Protein AF-A0A4Y2GQI9-F1 (afdb_monomer_lite)

Foldseek 3Di:
DQLPDPPAAQEAEEAEAPPLCQVVLVVLLLCLALVNPPPDPPDPPDPPDDDDDDDDDDDDDPPPLVVVVVVVVVVVVVSNVNSHQAQAEAEQDLVDLCSFDLLSVLLRRLVSNLSRPLNVVLVVVCVVDPVLVVCSDSVNSVVPVPCNNQVNPLVSVVVCVVVVVGPPAAHEYEYEEQVSSVVSPDPDDDTPLVVCLVCVVSHPSSYGYYYYYYPVCCVSCPSRSHHYHYSHCLLVDPVNVVVVVVVVVSCCVPDPVNVVVLPPPDPDDPDPPVSVVVVVVVPSD

Radius of gyration: 23.25 Å; chains: 1; bounding box: 46×71×68 Å

Structure (mmCIF, N/CA/C/O backbone):
data_AF-A0A4Y2GQI9-F1
#
_entry.id   AF-A0A4Y2GQI9-F1
#
loop_
_atom_site.group_PDB
_atom_site.id
_atom_site.type_symbol
_atom_site.label_atom_id
_atom_site.label_alt_id
_atom_site.label_comp_id
_atom_site.label_asym_id
_atom_site.label_entity_id
_atom_site.label_seq_id
_atom_site.pdbx_PDB_ins_code
_atom_site.Cartn_x
_atom_site.Cartn_y
_atom_site.Cartn_z
_atom_site.occupancy
_atom_site.B_iso_or_equiv
_atom_site.auth_seq_id
_atom_site.auth_comp_id
_atom_site.auth_asym_id
_atom_site.auth_atom_id
_atom_site.pdbx_PDB_model_num
ATOM 1 N N . ASP A 1 1 ? 17.438 -12.414 4.394 1.00 50.59 1 ASP A N 1
ATOM 2 C CA . ASP A 1 1 ? 16.054 -12.021 4.070 1.00 50.59 1 ASP A CA 1
ATOM 3 C C . ASP A 1 1 ? 15.726 -10.605 4.521 1.00 50.59 1 ASP A C 1
ATOM 5 O O . ASP A 1 1 ? 15.614 -10.343 5.710 1.00 50.59 1 ASP A O 1
ATOM 9 N N . LEU A 1 2 ? 15.506 -9.692 3.570 1.00 57.53 2 LEU A N 1
ATOM 10 C CA . LEU A 1 2 ? 15.057 -8.307 3.830 1.00 57.53 2 LEU A CA 1
ATOM 11 C C . LEU A 1 2 ? 13.730 -8.253 4.620 1.00 57.53 2 LEU A C 1
ATOM 13 O O . LEU A 1 2 ? 13.409 -7.287 5.312 1.00 57.53 2 LEU A O 1
ATOM 17 N N . ILE A 1 3 ? 12.954 -9.335 4.552 1.00 57.19 3 ILE A N 1
ATOM 18 C CA . ILE A 1 3 ? 11.662 -9.472 5.225 1.00 57.19 3 ILE A CA 1
ATOM 19 C C . ILE A 1 3 ? 11.829 -9.932 6.680 1.00 57.19 3 ILE A C 1
ATOM 21 O O . ILE A 1 3 ? 10.973 -9.607 7.495 1.00 57.19 3 ILE A O 1
ATOM 25 N N . THR A 1 4 ? 12.938 -10.575 7.059 1.00 53.25 4 THR A N 1
ATOM 26 C CA . THR A 1 4 ? 13.210 -10.973 8.456 1.00 53.25 4 THR A CA 1
ATOM 27 C C . THR A 1 4 ? 14.143 -10.015 9.193 1.00 53.25 4 THR A C 1
ATOM 29 O O . THR A 1 4 ? 14.250 -10.118 10.411 1.00 53.25 4 THR A O 1
ATOM 32 N N . ASP A 1 5 ? 14.766 -9.058 8.493 1.00 52.88 5 ASP A N 1
ATOM 33 C CA . ASP A 1 5 ? 15.627 -8.062 9.135 1.00 52.88 5 ASP A CA 1
ATOM 34 C C . ASP A 1 5 ? 14.832 -7.225 10.154 1.00 52.88 5 ASP A C 1
ATOM 36 O O . ASP A 1 5 ? 13.817 -6.600 9.817 1.00 52.88 5 ASP A O 1
ATOM 40 N N . SER A 1 6 ? 15.277 -7.281 11.409 1.00 49.81 6 SER A N 1
ATOM 41 C CA . SER A 1 6 ? 14.743 -6.563 12.567 1.00 49.81 6 SER A CA 1
ATOM 42 C C . SER A 1 6 ? 15.468 -5.234 12.814 1.00 49.81 6 SER A C 1
ATOM 44 O O . SER A 1 6 ? 15.050 -4.459 13.675 1.00 49.81 6 SER A O 1
ATOM 46 N N . LYS A 1 7 ? 16.534 -4.928 12.056 1.00 50.06 7 LYS A N 1
ATOM 47 C CA . LYS A 1 7 ? 17.335 -3.709 12.213 1.00 50.06 7 LYS A CA 1
ATOM 48 C C . LYS A 1 7 ? 16.773 -2.549 11.388 1.00 50.06 7 LYS A C 1
ATOM 50 O O . LYS A 1 7 ? 17.239 -2.262 10.292 1.00 50.06 7 LYS A O 1
ATOM 55 N N . GLY A 1 8 ? 15.788 -1.845 11.948 1.00 61.12 8 GLY A N 1
ATOM 56 C CA . GLY A 1 8 ? 15.418 -0.453 11.620 1.00 61.12 8 GLY A CA 1
ATOM 57 C C . GLY A 1 8 ? 14.800 -0.161 10.241 1.00 61.12 8 GLY A C 1
ATOM 58 O O . GLY A 1 8 ? 13.982 0.748 10.127 1.00 61.12 8 GLY A O 1
ATOM 59 N N . LYS A 1 9 ? 15.122 -0.925 9.194 1.00 75.44 9 LYS A N 1
ATOM 60 C CA . LYS A 1 9 ? 14.649 -0.700 7.823 1.00 75.44 9 LYS A CA 1
ATOM 61 C C . LYS A 1 9 ? 13.410 -1.542 7.535 1.00 75.44 9 LYS A C 1
ATOM 63 O O . LYS A 1 9 ? 13.475 -2.657 7.023 1.00 75.44 9 LYS A O 1
ATOM 68 N N . ARG A 1 10 ? 12.256 -0.992 7.908 1.00 88.25 10 ARG A N 1
ATOM 69 C CA . ARG A 1 10 ? 10.938 -1.645 7.783 1.00 88.25 10 ARG A CA 1
ATOM 70 C C . ARG A 1 10 ? 10.246 -1.380 6.444 1.00 88.25 10 ARG A C 1
ATOM 72 O O . ARG A 1 10 ? 9.184 -1.942 6.186 1.00 88.25 10 ARG A O 1
ATOM 79 N N . ALA A 1 11 ? 10.854 -0.552 5.599 1.00 93.81 11 ALA A N 1
ATOM 80 C CA . ALA A 1 11 ? 10.398 -0.273 4.248 1.00 93.81 11 ALA A CA 1
ATOM 81 C C . ALA A 1 11 ? 11.377 -0.820 3.202 1.00 93.81 11 ALA A C 1
ATOM 83 O O . ALA A 1 11 ? 12.598 -0.798 3.377 1.00 93.81 11 ALA A O 1
ATOM 84 N N . ILE A 1 12 ? 10.827 -1.294 2.093 1.00 95.25 12 ILE A N 1
ATOM 85 C CA . ILE A 1 12 ? 11.543 -1.701 0.890 1.00 95.25 12 ILE A CA 1
ATOM 86 C C . ILE A 1 12 ? 11.029 -0.806 -0.232 1.00 95.25 12 ILE A C 1
ATOM 88 O O . ILE A 1 12 ? 9.835 -0.794 -0.509 1.00 95.25 12 ILE A O 1
ATOM 92 N N . VAL A 1 13 ? 11.922 -0.053 -0.863 1.00 96.12 13 VAL A N 1
ATOM 93 C CA . VAL A 1 13 ? 11.611 0.866 -1.958 1.00 96.12 13 VAL A CA 1
ATOM 94 C C . VAL A 1 13 ? 12.216 0.308 -3.241 1.00 96.12 13 VAL A C 1
ATOM 96 O O . VAL A 1 13 ? 13.436 0.203 -3.373 1.00 96.12 13 VAL A O 1
ATOM 99 N N . ILE A 1 14 ? 11.359 -0.055 -4.190 1.00 95.75 14 ILE A N 1
ATOM 100 C CA . ILE A 1 14 ? 11.750 -0.468 -5.533 1.00 95.75 14 ILE A CA 1
ATOM 101 C C . ILE A 1 14 ? 11.768 0.770 -6.430 1.00 95.75 14 ILE A C 1
ATOM 103 O O . ILE A 1 14 ? 10.729 1.382 -6.688 1.00 95.75 14 ILE A O 1
ATOM 107 N N . THR A 1 15 ? 12.953 1.129 -6.919 1.00 95.62 15 THR A N 1
ATOM 108 C CA . THR A 1 15 ? 13.157 2.241 -7.849 1.00 95.62 15 THR A CA 1
ATOM 109 C C . THR A 1 15 ? 13.368 1.742 -9.273 1.00 95.62 15 THR A C 1
ATOM 111 O O . THR A 1 15 ? 13.833 0.627 -9.504 1.00 95.62 15 THR A O 1
ATOM 114 N N . GLY A 1 16 ? 13.008 2.560 -10.254 1.00 93.88 16 GLY A N 1
ATOM 115 C CA . GLY A 1 16 ? 13.280 2.285 -11.662 1.00 93.88 16 GLY A CA 1
ATOM 116 C C . GLY A 1 16 ? 12.610 3.288 -12.596 1.00 93.88 16 GLY A C 1
ATOM 117 O O . GLY A 1 16 ? 11.596 3.895 -12.239 1.00 93.88 16 GLY A O 1
ATOM 118 N N . GLY A 1 17 ? 13.124 3.446 -13.808 1.00 92.25 17 GLY A N 1
ATOM 119 C CA . GLY A 1 17 ? 12.561 4.287 -14.858 1.00 92.25 17 GLY A CA 1
ATOM 120 C C . GLY A 1 17 ? 11.220 3.777 -15.408 1.00 92.25 17 GLY A C 1
ATOM 121 O O . GLY A 1 17 ? 10.717 2.723 -14.998 1.00 92.25 17 GLY A O 1
ATOM 122 N N . PRO A 1 18 ? 10.584 4.527 -16.322 1.00 90.00 18 PRO A N 1
ATOM 123 C CA . PRO A 1 18 ? 9.435 4.035 -17.082 1.00 90.00 18 PRO A CA 1
ATOM 124 C C . PRO A 1 18 ? 9.756 2.696 -17.766 1.00 90.00 18 PRO A C 1
ATOM 126 O O . PRO A 1 18 ? 10.873 2.491 -18.229 1.00 90.00 18 PRO A O 1
ATOM 129 N N . GLY A 1 19 ? 8.804 1.761 -17.782 1.00 86.75 19 GLY A N 1
ATOM 130 C CA . GLY A 1 19 ? 8.996 0.442 -18.407 1.00 86.75 19 GLY A CA 1
ATOM 131 C C . GLY A 1 19 ? 9.885 -0.543 -17.633 1.00 86.75 19 GLY A C 1
ATOM 132 O O . GLY A 1 19 ? 9.977 -1.699 -18.022 1.00 86.75 19 GLY A O 1
ATOM 133 N N . SER A 1 20 ? 10.469 -0.157 -16.492 1.00 87.38 20 SER A N 1
ATOM 134 C CA . SER A 1 20 ? 11.384 -1.020 -15.723 1.00 87.38 20 SER A CA 1
ATOM 135 C C . SER A 1 20 ? 10.723 -2.224 -15.019 1.00 87.38 20 SER A C 1
ATOM 137 O O . SER A 1 20 ? 11.381 -2.902 -14.237 1.00 87.38 20 SER A O 1
ATOM 139 N N . GLY A 1 21 ? 9.414 -2.445 -15.188 1.00 88.62 21 GLY A N 1
ATOM 140 C CA . GLY A 1 21 ? 8.699 -3.594 -14.612 1.00 88.62 21 GLY A CA 1
ATOM 141 C C . GLY A 1 21 ? 8.269 -3.486 -13.138 1.00 88.62 21 GLY A C 1
ATOM 142 O O . GLY A 1 21 ? 7.811 -4.479 -12.583 1.00 88.62 21 GLY A O 1
ATOM 143 N N . LYS A 1 22 ? 8.353 -2.310 -12.492 1.00 93.31 22 LYS A N 1
ATOM 144 C CA . LYS A 1 22 ? 7.928 -2.109 -11.080 1.00 93.31 22 LYS A CA 1
ATOM 145 C C . LYS A 1 22 ? 6.499 -2.600 -10.808 1.00 93.31 22 LYS A C 1
ATOM 147 O O . LYS A 1 22 ? 6.295 -3.469 -9.965 1.00 93.31 22 LYS A O 1
ATOM 152 N N . THR A 1 23 ? 5.538 -2.093 -11.579 1.00 93.19 23 THR A N 1
ATOM 153 C CA . THR A 1 23 ? 4.122 -2.464 -11.468 1.00 93.19 23 THR A CA 1
ATOM 154 C C . THR A 1 23 ? 3.893 -3.937 -11.793 1.00 93.19 23 THR A C 1
ATOM 156 O O . THR A 1 23 ? 3.034 -4.563 -11.184 1.00 93.19 23 THR A O 1
ATOM 159 N N . ALA A 1 24 ? 4.687 -4.533 -12.691 1.00 90.00 24 ALA A N 1
ATOM 160 C CA . ALA A 1 24 ? 4.592 -5.961 -12.998 1.00 90.00 24 ALA A CA 1
ATOM 161 C C . ALA A 1 24 ? 4.986 -6.826 -11.788 1.00 90.00 24 ALA A C 1
ATOM 163 O O . ALA A 1 24 ? 4.286 -7.785 -11.472 1.00 90.00 24 ALA A O 1
ATOM 164 N N . ILE A 1 25 ? 6.046 -6.444 -11.065 1.00 90.44 25 ILE A N 1
ATOM 165 C CA . ILE A 1 25 ? 6.456 -7.112 -9.820 1.00 90.44 25 ILE A CA 1
ATOM 166 C C . ILE A 1 25 ? 5.348 -7.013 -8.765 1.00 90.44 25 ILE A C 1
ATOM 168 O O . ILE A 1 25 ? 5.003 -8.021 -8.148 1.00 90.44 25 ILE A O 1
ATOM 172 N N . VAL A 1 26 ? 4.768 -5.824 -8.566 1.00 93.06 26 VAL A N 1
ATOM 173 C CA . VAL A 1 26 ? 3.659 -5.647 -7.613 1.00 93.06 26 VAL A CA 1
ATOM 174 C C . VAL A 1 26 ? 2.435 -6.454 -8.033 1.00 93.06 26 VAL A C 1
ATOM 176 O O . VAL A 1 26 ? 1.859 -7.150 -7.203 1.00 93.06 26 VAL A O 1
ATOM 179 N N . SER A 1 27 ? 2.071 -6.418 -9.314 1.00 90.25 27 SER A N 1
ATOM 180 C CA . SER A 1 27 ? 0.922 -7.154 -9.851 1.00 90.25 27 SER A CA 1
ATOM 181 C C . SER A 1 27 ? 1.068 -8.654 -9.617 1.00 90.25 27 SER A C 1
ATOM 183 O O . SER A 1 27 ? 0.159 -9.279 -9.080 1.00 90.25 27 SER A O 1
ATOM 185 N N . GLN A 1 28 ? 2.240 -9.217 -9.922 1.00 88.12 28 GLN A N 1
ATOM 186 C CA . GLN A 1 28 ? 2.530 -10.626 -9.670 1.00 88.12 28 GLN A CA 1
ATOM 187 C C . GLN A 1 28 ? 2.489 -10.961 -8.171 1.00 88.12 28 GLN A C 1
ATOM 189 O O . GLN A 1 28 ? 1.996 -12.014 -7.768 1.00 88.12 28 GLN A O 1
ATOM 194 N N . LEU A 1 29 ? 2.989 -10.065 -7.318 1.00 90.56 29 LEU A N 1
ATOM 195 C CA . LEU A 1 29 ? 2.958 -10.270 -5.875 1.00 90.56 29 LEU A CA 1
ATOM 196 C C . LEU A 1 29 ? 1.523 -10.266 -5.320 1.00 90.56 29 LEU A C 1
ATOM 198 O O . LEU A 1 29 ? 1.185 -11.105 -4.483 1.00 90.56 29 LEU A O 1
ATOM 202 N N . VAL A 1 30 ? 0.679 -9.347 -5.795 1.00 90.88 30 VAL A N 1
ATOM 203 C CA . VAL A 1 30 ? -0.745 -9.280 -5.439 1.00 90.88 30 VAL A CA 1
ATOM 204 C C . VAL A 1 30 ? -1.497 -10.493 -5.993 1.00 90.88 30 VAL A C 1
ATOM 206 O O . VAL A 1 30 ? -2.343 -11.045 -5.292 1.00 90.88 30 VAL A O 1
ATOM 209 N N . GLU A 1 31 ? -1.156 -10.983 -7.185 1.00 88.75 31 GLU A N 1
ATOM 210 C CA . GLU A 1 31 ? -1.740 -12.200 -7.762 1.00 88.75 31 GLU A CA 1
ATOM 211 C C . GLU A 1 31 ? -1.491 -13.441 -6.891 1.00 88.75 31 GLU A C 1
ATOM 213 O O . GLU A 1 31 ? -2.369 -14.290 -6.738 1.00 88.75 31 GLU A O 1
ATOM 218 N N . TYR A 1 32 ? -0.320 -13.533 -6.263 1.00 87.19 32 TYR A N 1
ATOM 219 C CA . TYR A 1 32 ? -0.012 -14.607 -5.320 1.00 87.19 32 TYR A CA 1
ATOM 220 C C . TYR A 1 32 ? -0.568 -14.399 -3.906 1.00 87.19 32 TYR A C 1
ATOM 222 O O . TYR A 1 32 ? -0.368 -15.257 -3.045 1.00 87.19 32 TYR A O 1
ATOM 230 N N . SER A 1 33 ? -1.231 -13.277 -3.640 1.00 89.25 33 SER A N 1
ATOM 231 C CA . SER A 1 33 ? -1.807 -12.981 -2.332 1.00 89.25 33 SER A CA 1
ATOM 232 C C . SER A 1 33 ? -3.208 -13.569 -2.155 1.00 89.25 33 SER A C 1
ATOM 234 O O . SER A 1 33 ? -3.854 -14.045 -3.090 1.00 89.25 33 SER A O 1
ATOM 236 N N . SER A 1 34 ? -3.721 -13.466 -0.929 1.00 85.81 34 SER A N 1
ATOM 237 C CA . SER A 1 34 ? -5.102 -13.833 -0.596 1.00 85.81 34 SER A CA 1
ATOM 238 C C . SER A 1 34 ? -6.166 -12.957 -1.279 1.00 85.81 34 SER A C 1
ATOM 240 O O . SER A 1 34 ? -7.341 -13.316 -1.263 1.00 85.81 34 SER A O 1
ATOM 242 N N . PHE A 1 35 ? -5.775 -11.839 -1.905 1.00 86.31 35 PHE A N 1
ATOM 243 C CA . PHE A 1 35 ? -6.683 -10.940 -2.623 1.00 86.31 35 PHE A CA 1
ATOM 244 C C . PHE A 1 35 ? -7.072 -11.424 -4.012 1.00 86.31 35 PHE A C 1
ATOM 246 O O . PHE A 1 35 ? -7.972 -10.843 -4.623 1.00 86.31 35 PHE A O 1
ATOM 253 N N . ARG A 1 36 ? -6.434 -12.490 -4.508 1.00 78.50 36 ARG A N 1
ATOM 254 C CA . ARG A 1 36 ? -6.844 -13.123 -5.753 1.00 78.50 36 ARG A CA 1
ATOM 255 C C . ARG A 1 36 ? -8.304 -13.548 -5.628 1.00 78.50 36 ARG A C 1
ATOM 257 O O . ARG A 1 36 ? -8.647 -14.432 -4.843 1.00 78.50 36 ARG A O 1
ATOM 264 N N . VAL A 1 37 ? -9.167 -12.942 -6.442 1.00 56.81 37 VAL A N 1
ATOM 265 C CA . VAL A 1 37 ? -10.470 -13.534 -6.734 1.00 56.81 37 VAL A CA 1
ATOM 266 C C . VAL A 1 37 ? -10.143 -14.873 -7.376 1.00 56.81 37 VAL A C 1
ATOM 268 O O . VAL A 1 37 ? -9.536 -14.906 -8.450 1.00 56.81 37 VAL A O 1
ATOM 271 N N . LYS A 1 38 ? -10.467 -15.974 -6.692 1.00 52.09 38 LYS A N 1
ATOM 272 C CA . LYS A 1 38 ? -10.469 -17.305 -7.293 1.00 52.09 38 LYS A CA 1
ATOM 273 C C . LYS A 1 38 ? -11.531 -17.279 -8.388 1.00 52.09 38 LYS A C 1
ATOM 275 O O . LYS A 1 38 ? -12.670 -17.664 -8.165 1.00 52.09 38 LYS A O 1
ATOM 280 N N . LYS A 1 39 ? -11.185 -16.726 -9.551 1.00 41.06 39 LYS A N 1
ATOM 281 C CA . LYS A 1 39 ? -11.861 -17.069 -10.791 1.00 41.06 39 LYS A CA 1
ATOM 282 C C . LYS A 1 39 ? -11.726 -18.585 -10.847 1.00 41.06 39 LYS A C 1
ATOM 284 O O . LYS A 1 39 ? -10.605 -19.067 -10.674 1.00 41.06 39 LYS A O 1
ATOM 289 N N . GLU A 1 40 ? -12.868 -19.260 -10.889 1.00 36.25 40 GLU A N 1
ATOM 290 C CA . GLU A 1 40 ? -13.025 -20.714 -10.910 1.00 36.25 40 GLU A CA 1
ATOM 291 C C . GLU A 1 40 ? -11.846 -21.398 -11.597 1.00 36.25 40 GLU A C 1
ATOM 293 O O . GLU A 1 40 ? -11.325 -20.875 -12.582 1.00 36.25 40 GLU A O 1
ATOM 298 N N . ASP A 1 41 ? -11.441 -22.547 -11.056 1.00 37.78 41 ASP A N 1
ATOM 299 C CA . ASP A 1 41 ? -10.409 -23.443 -11.572 1.00 37.78 41 ASP A CA 1
ATOM 300 C C . ASP A 1 41 ? -10.628 -23.803 -13.054 1.00 37.78 41 ASP A C 1
ATOM 302 O O . ASP A 1 41 ? -11.063 -24.891 -13.415 1.00 37.78 41 ASP A O 1
ATOM 306 N N . ALA A 1 42 ? -10.290 -22.871 -13.935 1.00 38.66 42 ALA A N 1
ATOM 307 C CA . ALA A 1 42 ? -10.304 -23.008 -15.370 1.00 38.66 42 ALA A CA 1
ATOM 308 C C . ALA A 1 42 ? -9.018 -22.359 -15.893 1.00 38.66 42 ALA A C 1
ATOM 310 O O . ALA A 1 42 ? -8.863 -21.137 -15.890 1.00 38.66 42 ALA A O 1
ATOM 311 N N . ILE A 1 43 ? -8.118 -23.224 -16.379 1.00 38.62 43 ILE A N 1
ATOM 312 C CA . ILE A 1 43 ? -6.968 -22.965 -17.273 1.00 38.62 43 ILE A CA 1
ATOM 313 C C . ILE A 1 43 ? -5.548 -23.025 -16.645 1.00 38.62 43 ILE A C 1
ATOM 315 O O . ILE A 1 43 ? -4.575 -22.983 -17.386 1.00 38.62 43 ILE A O 1
ATOM 319 N N . TYR A 1 44 ? -5.355 -23.269 -15.338 1.00 41.44 44 TYR A N 1
ATOM 320 C CA . TYR A 1 44 ? -3.996 -23.574 -14.805 1.00 41.44 44 TYR A CA 1
ATOM 321 C C . TYR A 1 44 ? -3.897 -24.765 -13.833 1.00 41.44 44 TYR A C 1
ATOM 323 O O . TYR A 1 44 ? -2.930 -24.874 -13.081 1.00 41.44 44 TYR A O 1
ATOM 331 N N . HIS A 1 45 ? -4.845 -25.700 -13.890 1.00 33.66 45 HIS A N 1
ATOM 332 C CA . HIS A 1 45 ? -4.672 -27.047 -13.342 1.00 33.66 45 HIS A CA 1
ATOM 333 C C . HIS A 1 45 ? -4.650 -28.045 -14.499 1.00 33.66 45 HIS A C 1
ATOM 335 O O . HIS A 1 45 ? -5.675 -28.607 -14.852 1.00 33.66 45 HIS A O 1
ATOM 341 N N . ASP A 1 46 ? -3.479 -28.243 -15.102 1.00 33.97 46 ASP A N 1
ATOM 342 C CA . ASP A 1 46 ? -3.257 -29.393 -15.982 1.00 33.97 46 ASP A CA 1
ATOM 343 C C . ASP A 1 46 ? -1.825 -29.926 -15.850 1.00 33.97 46 ASP A C 1
ATOM 345 O O . ASP A 1 46 ? -1.112 -30.012 -16.835 1.00 33.97 46 ASP A O 1
ATOM 349 N N . ILE A 1 47 ? -1.346 -30.196 -14.620 1.00 43.16 47 ILE A N 1
ATOM 350 C CA . ILE A 1 47 ? -0.169 -31.078 -14.387 1.00 43.16 47 ILE A CA 1
ATOM 351 C C . ILE A 1 47 ? -0.299 -31.923 -13.090 1.00 43.16 47 ILE A C 1
ATOM 353 O O . ILE A 1 47 ? 0.638 -32.612 -12.706 1.00 43.16 47 ILE A O 1
ATOM 357 N N . GLN A 1 48 ? -1.423 -31.926 -12.360 1.00 42.91 48 GLN A N 1
ATOM 358 C CA . GLN A 1 48 ? -1.513 -32.709 -11.109 1.00 42.91 48 GLN A CA 1
ATOM 359 C C . GLN A 1 48 ? -2.882 -33.358 -10.900 1.00 42.91 48 GLN A C 1
ATOM 361 O O . GLN A 1 48 ? -3.565 -33.064 -9.928 1.00 42.91 48 GLN A O 1
ATOM 366 N N . SER A 1 49 ? -3.270 -34.254 -11.805 1.00 34.66 49 SER A N 1
ATOM 367 C CA . SER A 1 49 ? -4.267 -35.291 -11.512 1.00 34.66 49 SER A CA 1
ATOM 368 C C . SER A 1 49 ? -4.320 -36.319 -12.637 1.00 34.66 49 SER A C 1
ATOM 370 O O . SER A 1 49 ? -5.188 -36.233 -13.495 1.00 34.66 49 SER A O 1
ATOM 372 N N . LEU A 1 50 ? -3.411 -37.293 -12.619 1.00 34.25 50 LEU A N 1
ATOM 373 C CA . LEU A 1 50 ? -3.682 -38.640 -13.118 1.00 34.25 50 LEU A CA 1
ATOM 374 C C . LEU A 1 50 ? -2.992 -39.620 -12.163 1.00 34.25 50 LEU A C 1
ATOM 376 O O . LEU A 1 50 ? -1.775 -39.597 -11.985 1.00 34.25 50 LEU A O 1
ATOM 380 N N . ASP A 1 51 ? -3.844 -40.374 -11.481 1.00 32.81 51 ASP A N 1
ATOM 381 C CA . ASP A 1 51 ? -3.552 -41.484 -10.584 1.00 32.81 51 ASP A CA 1
ATOM 382 C C . ASP A 1 51 ? -3.101 -42.723 -11.391 1.00 32.81 51 ASP A C 1
ATOM 384 O O . ASP A 1 51 ? -3.193 -42.744 -12.618 1.00 32.81 51 ASP A O 1
ATOM 388 N N . GLY A 1 52 ? -2.558 -43.718 -10.691 1.00 36.53 52 GLY A N 1
ATOM 389 C CA . GLY A 1 52 ? -1.622 -44.733 -11.179 1.00 36.53 52 GLY A CA 1
ATOM 390 C C . GLY A 1 52 ? -2.013 -45.603 -12.382 1.00 36.53 52 GLY A C 1
ATOM 391 O O . GLY A 1 52 ? -3.141 -46.065 -12.500 1.00 36.53 52 GLY A O 1
ATOM 392 N N . SER A 1 53 ? -1.000 -45.940 -13.191 1.00 28.33 53 SER A N 1
ATOM 393 C CA . SER A 1 53 ? -0.629 -47.328 -13.530 1.00 28.33 53 SER A CA 1
ATOM 394 C C . SER A 1 53 ? 0.605 -47.362 -14.447 1.00 28.33 53 SER A C 1
ATOM 396 O O . SER A 1 53 ? 0.630 -46.685 -15.471 1.00 28.33 53 SER A O 1
ATOM 398 N N . ASP A 1 54 ? 1.606 -48.137 -14.024 1.00 36.38 54 ASP A N 1
ATOM 399 C CA . ASP A 1 54 ? 2.703 -48.779 -14.765 1.00 36.38 54 ASP A CA 1
ATOM 400 C C . ASP A 1 54 ? 2.949 -48.371 -16.224 1.00 36.38 54 ASP A C 1
ATOM 402 O O . ASP A 1 54 ? 2.184 -48.771 -17.083 1.00 36.38 54 ASP A O 1
ATOM 406 N N . TYR A 1 55 ? 4.093 -47.735 -16.517 1.00 29.89 55 TYR A N 1
ATOM 407 C CA . TYR A 1 55 ? 4.975 -48.101 -17.643 1.00 29.89 55 TYR A CA 1
ATOM 408 C C . TYR A 1 55 ? 6.385 -47.514 -17.436 1.00 29.89 55 TYR A C 1
ATOM 410 O O . TYR A 1 55 ? 6.592 -46.303 -17.383 1.00 29.89 55 TYR A O 1
ATOM 418 N N . ASN A 1 56 ? 7.372 -48.407 -17.344 1.00 32.03 56 ASN A N 1
ATOM 419 C CA . ASN A 1 56 ? 8.797 -48.123 -17.521 1.00 32.03 56 ASN A CA 1
ATOM 420 C C . ASN A 1 56 ? 9.052 -47.457 -18.885 1.00 32.03 56 ASN A C 1
ATOM 422 O O . ASN A 1 56 ? 8.606 -48.026 -19.876 1.00 32.03 56 ASN A O 1
ATOM 426 N N . MET A 1 57 ? 9.869 -46.392 -18.967 1.00 29.06 57 MET A N 1
ATOM 427 C CA . MET A 1 57 ? 11.071 -46.404 -19.826 1.00 29.06 57 MET A CA 1
ATOM 428 C C . MET A 1 57 ? 12.009 -45.192 -19.636 1.00 29.06 57 MET A C 1
ATOM 430 O O . MET A 1 57 ? 11.608 -44.035 -19.705 1.00 29.06 57 MET A O 1
ATOM 434 N N . SER A 1 58 ? 13.295 -45.538 -19.515 1.00 25.98 58 SER A N 1
ATOM 435 C CA . SER A 1 58 ? 14.516 -44.826 -19.932 1.00 25.98 58 SER A CA 1
ATOM 436 C C . SER A 1 58 ? 14.854 -43.440 -19.367 1.00 25.98 58 SER A C 1
ATOM 438 O O . SER A 1 58 ? 14.414 -42.400 -19.850 1.00 25.98 58 SER A O 1
ATOM 440 N N . ASN A 1 59 ? 15.846 -43.471 -18.472 1.00 41.91 59 ASN A N 1
ATOM 441 C CA . ASN A 1 59 ? 16.869 -42.445 -18.291 1.00 41.91 59 ASN A CA 1
ATOM 442 C C . ASN A 1 59 ? 17.418 -41.943 -19.638 1.00 41.91 59 ASN A C 1
ATOM 444 O O . ASN A 1 59 ? 18.191 -42.636 -20.298 1.00 41.91 59 ASN A O 1
ATOM 448 N N . SER A 1 60 ? 17.114 -40.694 -19.980 1.00 31.09 60 SER A N 1
ATOM 449 C CA . SER A 1 60 ? 17.972 -39.873 -20.833 1.00 31.09 60 SER A CA 1
ATOM 450 C C . SER A 1 60 ? 18.548 -38.753 -19.973 1.00 31.09 60 SER A C 1
ATOM 452 O O . SER A 1 60 ? 17.878 -37.768 -19.658 1.00 31.09 60 SER A O 1
ATOM 454 N N . SER A 1 61 ? 19.796 -38.942 -19.559 1.00 37.81 61 SER A N 1
ATOM 455 C CA . SER A 1 61 ? 20.621 -37.968 -18.857 1.00 37.81 61 SER A CA 1
ATOM 456 C C . SER A 1 61 ? 20.776 -36.693 -19.693 1.00 37.81 61 SER A C 1
ATOM 458 O O . SER A 1 61 ? 21.644 -36.605 -20.559 1.00 37.81 61 SER A O 1
ATOM 460 N N . SER A 1 62 ? 19.939 -35.696 -19.414 1.00 38.03 62 SER A N 1
ATOM 461 C CA . SER A 1 62 ? 20.217 -34.289 -19.704 1.00 38.03 62 SER A CA 1
ATOM 462 C C . SER A 1 62 ? 20.282 -33.566 -18.361 1.00 38.03 62 SER A C 1
ATOM 464 O O . SER A 1 62 ? 19.296 -33.060 -17.835 1.00 38.03 62 SER A O 1
ATOM 466 N N . SER A 1 63 ? 21.469 -33.600 -17.764 1.00 38.56 63 SER A N 1
ATOM 467 C CA . SER A 1 63 ? 21.808 -33.188 -16.395 1.00 38.56 63 SER A CA 1
ATOM 468 C C . SER A 1 63 ? 21.571 -31.705 -16.064 1.00 38.56 63 SER A C 1
ATOM 470 O O . SER A 1 63 ? 21.887 -31.281 -14.959 1.00 38.56 63 SER A O 1
ATOM 472 N N . ASP A 1 64 ? 20.974 -30.931 -16.971 1.00 43.12 64 ASP A N 1
ATOM 473 C CA . ASP A 1 64 ? 20.767 -29.487 -16.817 1.00 43.12 64 ASP A CA 1
ATOM 474 C C . ASP A 1 64 ? 19.275 -29.096 -16.735 1.00 43.12 64 ASP A C 1
ATOM 476 O O . ASP A 1 64 ? 18.925 -28.029 -16.244 1.00 43.12 64 ASP A O 1
ATOM 480 N N . SER A 1 65 ? 18.348 -29.974 -17.140 1.00 43.97 65 SER A N 1
ATOM 481 C CA . SER A 1 65 ? 16.903 -29.670 -17.174 1.00 43.97 65 SER A CA 1
ATOM 482 C C . SER A 1 65 ? 16.211 -29.765 -15.801 1.00 43.97 65 SER A C 1
ATOM 484 O O . SER A 1 65 ? 15.274 -29.012 -15.524 1.00 43.97 65 SER A O 1
ATOM 486 N N . GLY A 1 66 ? 16.707 -30.624 -14.901 1.00 40.78 66 GLY A N 1
ATOM 487 C CA . GLY A 1 66 ? 16.171 -30.792 -13.542 1.00 40.78 66 GLY A CA 1
ATOM 488 C C . GLY A 1 66 ? 16.459 -29.614 -12.602 1.00 40.78 66 GLY A C 1
ATOM 489 O O . GLY A 1 66 ? 15.626 -29.271 -11.760 1.00 40.78 66 GLY A O 1
ATOM 490 N N . LEU A 1 67 ? 17.597 -28.935 -12.777 1.00 41.06 67 LEU A N 1
ATOM 491 C CA . LEU A 1 67 ? 17.964 -27.766 -11.972 1.00 41.06 67 LEU A CA 1
ATOM 492 C C . LEU A 1 67 ? 17.051 -26.571 -12.271 1.00 41.06 67 LEU A C 1
ATOM 494 O O . LEU A 1 67 ? 16.576 -25.927 -11.342 1.00 41.06 67 LEU A O 1
ATOM 498 N N . TYR A 1 68 ? 16.712 -26.313 -13.537 1.00 44.06 68 TYR A N 1
ATOM 499 C CA . TYR A 1 68 ? 15.864 -25.169 -13.898 1.00 44.06 68 TYR A CA 1
ATOM 500 C C . TYR A 1 68 ? 14.372 -25.371 -13.625 1.00 44.06 68 TYR A C 1
ATOM 502 O O . TYR A 1 68 ? 13.692 -24.403 -13.278 1.00 44.06 68 TYR A O 1
ATOM 510 N N . GLN A 1 69 ? 13.858 -26.604 -13.709 1.00 40.44 69 GLN A N 1
ATOM 511 C CA . GLN A 1 69 ? 12.507 -26.907 -13.222 1.00 40.44 69 GLN A CA 1
ATOM 512 C C . GLN A 1 69 ? 12.421 -26.639 -11.713 1.00 40.44 69 GLN A C 1
ATOM 514 O O . GLN A 1 69 ? 11.455 -26.040 -11.236 1.00 40.44 69 GLN A O 1
ATOM 519 N N . SER A 1 70 ? 13.475 -27.002 -10.978 1.00 43.28 70 SER A N 1
ATOM 520 C CA . SER A 1 70 ? 13.609 -26.726 -9.547 1.00 43.28 70 SER A CA 1
ATOM 521 C C . SER A 1 70 ? 13.725 -25.224 -9.277 1.00 43.28 70 SER A C 1
ATOM 523 O O . SER A 1 70 ? 13.036 -24.710 -8.413 1.00 43.28 70 SER A O 1
ATOM 525 N N . ILE A 1 71 ? 14.509 -24.475 -10.054 1.00 50.91 71 ILE A N 1
ATOM 526 C CA . ILE A 1 71 ? 14.675 -23.020 -9.900 1.00 50.91 71 ILE A CA 1
ATOM 527 C C . ILE A 1 71 ? 13.377 -22.261 -10.222 1.00 50.91 71 ILE A C 1
ATOM 529 O O . ILE A 1 71 ? 12.966 -21.406 -9.447 1.00 50.91 71 ILE A O 1
ATOM 533 N N . SER A 1 72 ? 12.673 -22.597 -11.305 1.00 50.66 72 SER A N 1
ATOM 534 C CA . SER A 1 72 ? 11.402 -21.952 -11.683 1.00 50.66 72 SER A CA 1
ATOM 535 C C . SER A 1 72 ? 10.295 -22.216 -10.656 1.00 50.66 72 SER A C 1
ATOM 537 O O . SER A 1 72 ? 9.548 -21.307 -10.288 1.00 50.66 72 SER A O 1
ATOM 539 N N . THR A 1 73 ? 10.221 -23.449 -10.141 1.00 53.69 73 THR A N 1
ATOM 540 C CA . THR A 1 73 ? 9.312 -23.804 -9.041 1.00 53.69 73 THR A CA 1
ATOM 541 C C . THR A 1 73 ? 9.742 -23.161 -7.721 1.00 53.69 73 THR A C 1
ATOM 543 O O . THR A 1 73 ? 8.878 -22.680 -6.999 1.00 53.69 73 THR A O 1
ATOM 546 N N . LEU A 1 74 ? 11.042 -23.033 -7.429 1.00 52.41 74 LEU A N 1
ATOM 547 C CA . LEU A 1 74 ? 11.575 -22.302 -6.269 1.00 52.41 74 LEU A CA 1
ATOM 548 C C . LEU A 1 74 ? 11.275 -20.798 -6.344 1.00 52.41 74 LEU A C 1
ATOM 550 O O . LEU A 1 74 ? 10.854 -20.221 -5.343 1.00 52.41 74 LEU A O 1
ATOM 554 N N . HIS A 1 75 ? 11.416 -20.162 -7.511 1.00 61.38 75 HIS A N 1
ATOM 555 C CA . HIS A 1 75 ? 11.041 -18.760 -7.722 1.00 61.38 75 HIS A CA 1
ATOM 556 C C . HIS A 1 75 ? 9.539 -18.557 -7.532 1.00 61.38 75 HIS A C 1
ATOM 558 O O . HIS A 1 75 ? 9.126 -17.613 -6.857 1.00 61.38 75 HIS A O 1
ATOM 564 N N . HIS A 1 76 ? 8.716 -19.466 -8.060 1.00 66.38 76 HIS A N 1
ATOM 565 C CA . HIS A 1 76 ? 7.271 -19.415 -7.875 1.00 66.38 76 HIS A CA 1
ATOM 566 C C . HIS A 1 76 ? 6.867 -19.704 -6.417 1.00 66.38 76 HIS A C 1
ATOM 568 O O . HIS A 1 76 ? 5.956 -19.063 -5.896 1.00 66.38 76 HIS A O 1
ATOM 574 N N . CYS A 1 77 ? 7.541 -20.623 -5.723 1.00 66.06 77 CYS A N 1
ATOM 575 C CA . CYS A 1 77 ? 7.332 -20.896 -4.300 1.00 66.06 77 CYS A CA 1
ATOM 576 C C . CYS A 1 77 ? 7.757 -19.709 -3.428 1.00 66.06 77 CYS A C 1
ATOM 578 O O . CYS A 1 77 ? 7.044 -19.356 -2.491 1.00 66.06 77 CYS A O 1
ATOM 580 N N . GLY A 1 78 ? 8.869 -19.048 -3.760 1.00 75.38 78 GLY A N 1
ATOM 581 C CA . GLY A 1 78 ? 9.337 -17.838 -3.089 1.00 75.38 78 GLY A CA 1
ATOM 582 C C . GLY A 1 78 ? 8.372 -16.668 -3.272 1.00 75.38 78 GLY A C 1
ATOM 583 O O . GLY A 1 78 ? 7.932 -16.074 -2.288 1.00 75.38 78 GLY A O 1
ATOM 584 N N . ALA A 1 79 ? 7.969 -16.383 -4.513 1.00 77.12 79 ALA A N 1
ATOM 585 C CA . ALA A 1 79 ? 7.000 -15.332 -4.821 1.00 77.12 79 ALA A CA 1
ATOM 586 C C . ALA A 1 79 ? 5.623 -15.615 -4.198 1.00 77.12 79 ALA A C 1
ATOM 588 O O . ALA A 1 79 ? 4.998 -14.706 -3.657 1.00 77.12 79 ALA A O 1
ATOM 589 N N . ARG A 1 80 ? 5.187 -16.883 -4.177 1.00 83.38 80 ARG A N 1
ATOM 590 C CA . ARG A 1 80 ? 3.951 -17.305 -3.502 1.00 83.38 80 ARG A CA 1
ATOM 591 C C . ARG A 1 80 ? 4.030 -17.149 -1.985 1.00 83.38 80 ARG A C 1
ATOM 593 O O . ARG A 1 80 ? 3.108 -16.621 -1.371 1.00 83.38 80 ARG A O 1
ATOM 600 N N . SER A 1 81 ? 5.144 -17.553 -1.380 1.00 85.00 81 SER A N 1
ATOM 601 C CA . SER A 1 81 ? 5.407 -17.346 0.049 1.00 85.00 81 SER A CA 1
ATOM 602 C C . SER A 1 81 ? 5.392 -15.859 0.416 1.00 85.00 81 SER A C 1
ATOM 604 O O . SER A 1 81 ? 4.862 -15.484 1.464 1.00 85.00 81 SER A O 1
ATOM 606 N N . LEU A 1 82 ? 5.912 -15.001 -0.467 1.00 87.75 82 LEU A N 1
ATOM 607 C CA . LEU A 1 82 ? 5.874 -13.553 -0.295 1.00 87.75 82 LEU A CA 1
ATOM 608 C C . LEU A 1 82 ? 4.458 -12.987 -0.448 1.00 87.75 82 LEU A C 1
ATOM 610 O O . LEU A 1 82 ? 4.025 -12.205 0.397 1.00 87.75 82 LEU A O 1
ATOM 614 N N . GLY A 1 83 ? 3.728 -13.421 -1.478 1.00 90.12 83 GLY A N 1
ATOM 615 C CA . GLY A 1 83 ? 2.345 -13.022 -1.748 1.00 90.12 83 GLY A CA 1
ATOM 616 C C . GLY A 1 83 ? 1.415 -13.332 -0.580 1.00 90.12 83 GLY A C 1
ATOM 617 O O . GLY A 1 83 ? 0.637 -12.475 -0.168 1.00 90.12 83 GLY A O 1
ATOM 618 N N . ASN A 1 84 ? 1.582 -14.491 0.061 1.00 90.19 84 ASN A N 1
ATOM 619 C CA . ASN A 1 84 ? 0.817 -14.866 1.255 1.00 90.19 84 ASN A CA 1
ATOM 620 C C . ASN A 1 84 ? 0.995 -13.898 2.439 1.00 90.19 84 ASN A C 1
AT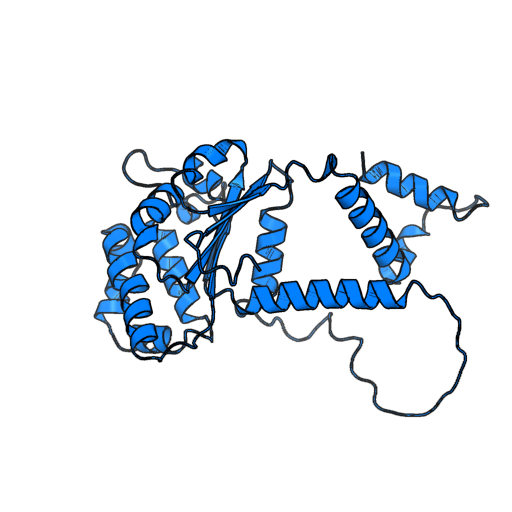OM 622 O O . ASN A 1 84 ? 0.140 -13.840 3.322 1.00 90.19 84 ASN A O 1
ATOM 626 N N . ARG A 1 85 ? 2.090 -13.127 2.480 1.00 93.12 85 ARG A N 1
ATOM 627 C CA . ARG A 1 85 ? 2.326 -12.124 3.530 1.00 93.12 85 ARG A CA 1
ATOM 628 C C . ARG A 1 85 ? 1.662 -10.784 3.229 1.00 93.12 85 ARG A C 1
ATOM 630 O O . ARG A 1 85 ? 1.582 -9.959 4.136 1.00 93.12 85 ARG A O 1
ATOM 637 N N . VAL A 1 86 ? 1.189 -10.548 2.005 1.00 95.75 86 VAL A N 1
ATOM 638 C CA . VAL A 1 86 ? 0.502 -9.307 1.629 1.00 95.75 86 VAL A CA 1
ATOM 639 C C . VAL A 1 86 ? -0.860 -9.243 2.313 1.00 95.75 86 VAL A C 1
ATOM 641 O O . VAL A 1 86 ? -1.708 -10.110 2.114 1.00 95.75 86 VAL A O 1
ATOM 644 N N . VAL A 1 87 ? -1.048 -8.208 3.134 1.00 96.88 87 VAL A N 1
ATOM 645 C CA . VAL A 1 87 ? -2.286 -7.948 3.894 1.00 96.88 87 VAL A CA 1
ATOM 646 C C . VAL A 1 87 ? -3.049 -6.733 3.403 1.00 96.88 87 VAL A C 1
ATOM 648 O O . VAL A 1 87 ? -4.190 -6.538 3.800 1.00 96.88 87 VAL A O 1
ATOM 651 N N . ALA A 1 88 ? -2.424 -5.902 2.580 1.00 97.62 88 ALA A N 1
ATOM 652 C CA . ALA A 1 88 ? -3.087 -4.814 1.893 1.00 97.62 88 ALA A CA 1
ATOM 653 C C . ALA A 1 88 ? -2.220 -4.318 0.744 1.00 97.62 88 ALA A C 1
ATOM 655 O O . ALA A 1 88 ? -0.990 -4.450 0.775 1.00 97.62 88 ALA A O 1
ATOM 656 N N . TYR A 1 89 ? -2.868 -3.739 -0.259 1.00 97.69 89 TYR A N 1
ATOM 657 C CA . TYR A 1 89 ? -2.182 -3.061 -1.341 1.00 97.69 89 TYR A CA 1
ATOM 658 C C . TYR A 1 89 ? -2.927 -1.794 -1.763 1.00 97.69 89 TYR A C 1
ATOM 660 O O . TYR A 1 89 ? -4.124 -1.658 -1.520 1.00 97.69 89 TYR A O 1
ATOM 668 N N . HIS A 1 90 ? -2.219 -0.869 -2.396 1.00 97.94 90 HIS A N 1
ATOM 669 C CA . HIS A 1 90 ? -2.794 0.329 -2.990 1.00 97.94 90 HIS A CA 1
ATOM 670 C C . HIS A 1 90 ? -2.049 0.670 -4.279 1.00 97.94 90 HIS A C 1
ATOM 672 O O . HIS A 1 90 ? -0.820 0.588 -4.321 1.00 97.94 90 HIS A O 1
ATOM 678 N N . LEU A 1 91 ? -2.788 1.000 -5.336 1.00 97.12 91 LEU A N 1
ATOM 679 C CA . LEU A 1 91 ? -2.243 1.243 -6.669 1.00 97.12 91 LEU A CA 1
ATOM 680 C C . LEU A 1 91 ? -2.556 2.685 -7.056 1.00 97.12 91 LEU A C 1
ATOM 682 O O . LEU A 1 91 ? -3.712 3.005 -7.319 1.00 97.12 91 LEU A O 1
ATOM 686 N N . CYS A 1 92 ? -1.534 3.535 -7.081 1.00 97.38 92 CYS A N 1
ATOM 687 C CA . CYS A 1 92 ? -1.684 4.918 -7.516 1.00 97.38 92 CYS A CA 1
ATOM 688 C C . CYS A 1 92 ? -1.653 4.951 -9.046 1.00 97.38 92 CYS A C 1
ATOM 690 O O . CYS A 1 92 ? -0.703 4.456 -9.661 1.00 97.38 92 CYS A O 1
ATOM 692 N N . GLN A 1 93 ? -2.674 5.536 -9.660 1.00 94.31 93 GLN A N 1
ATOM 693 C CA . GLN A 1 93 ? -2.839 5.577 -11.108 1.00 94.31 93 GLN A CA 1
ATOM 694 C C . GLN A 1 93 ? -2.801 7.020 -11.613 1.00 94.31 93 GLN A C 1
ATOM 696 O O . GLN A 1 93 ? -3.487 7.897 -11.090 1.00 94.31 93 GLN A O 1
ATOM 701 N N . THR A 1 94 ? -2.014 7.281 -12.658 1.00 89.69 94 THR A N 1
ATOM 702 C CA . THR A 1 94 ? -1.871 8.630 -13.232 1.00 89.69 94 THR A CA 1
ATOM 703 C C . THR A 1 94 ? -3.179 9.157 -13.821 1.00 89.69 94 THR A C 1
ATOM 705 O O . THR A 1 94 ? -3.433 10.357 -13.772 1.00 89.69 94 THR A O 1
ATOM 708 N N . ASP A 1 95 ? -3.992 8.272 -14.394 1.00 93.44 95 ASP A N 1
ATOM 709 C CA . ASP A 1 95 ? -5.261 8.566 -15.062 1.00 93.44 95 ASP A CA 1
ATOM 710 C C . ASP A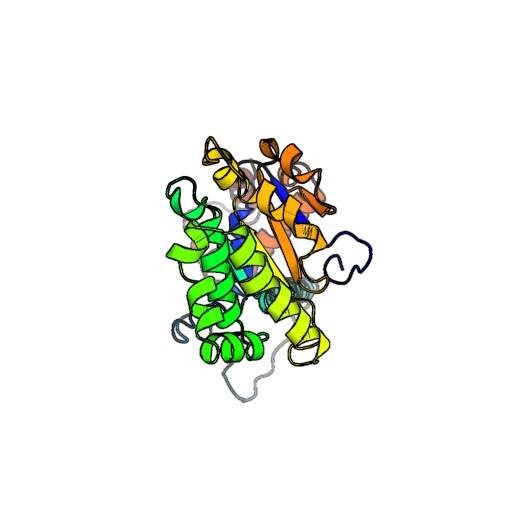 1 95 ? -6.457 8.624 -14.100 1.00 93.44 95 ASP A C 1
ATOM 712 O O . ASP A 1 95 ? -7.534 9.071 -14.489 1.00 93.44 95 ASP A O 1
ATOM 716 N N . ASN A 1 96 ? -6.267 8.235 -12.837 1.00 94.25 96 ASN A N 1
ATOM 717 C CA . ASN A 1 96 ? -7.291 8.300 -11.805 1.00 94.25 96 ASN A CA 1
ATOM 718 C C . ASN A 1 96 ? -6.742 8.959 -10.535 1.00 94.25 96 ASN A C 1
ATOM 720 O O . ASN A 1 96 ? -6.278 8.293 -9.606 1.00 94.25 96 ASN A O 1
ATOM 724 N N . ASN A 1 97 ? -6.837 10.288 -10.483 1.00 93.62 97 ASN A N 1
ATOM 725 C CA . ASN A 1 97 ? -6.325 11.099 -9.379 1.00 93.62 97 ASN A CA 1
ATOM 726 C C . ASN A 1 97 ? -6.944 10.759 -8.012 1.00 93.62 97 ASN A C 1
ATOM 728 O O . ASN A 1 97 ? -6.292 10.990 -6.998 1.00 93.62 97 ASN A O 1
ATOM 732 N N . ILE A 1 98 ? -8.144 10.167 -7.957 1.00 95.38 98 ILE A N 1
ATOM 733 C CA . ILE A 1 98 ? -8.771 9.727 -6.700 1.00 95.38 98 ILE A CA 1
ATOM 734 C C . ILE A 1 98 ? -7.867 8.711 -5.993 1.00 95.38 98 ILE A C 1
ATOM 736 O O . ILE A 1 98 ? -7.646 8.821 -4.790 1.00 95.38 98 ILE A O 1
ATOM 740 N N . THR A 1 99 ? -7.246 7.799 -6.748 1.00 96.81 99 THR A N 1
ATOM 741 C CA . THR A 1 99 ? -6.291 6.806 -6.216 1.00 96.81 99 THR A CA 1
ATOM 742 C C . THR A 1 99 ? -4.996 7.422 -5.686 1.00 96.81 99 THR A C 1
ATOM 744 O O . THR A 1 99 ? -4.198 6.738 -5.067 1.00 96.81 99 THR A O 1
ATOM 747 N N . CYS A 1 100 ? -4.756 8.709 -5.916 1.00 97.06 100 CYS A N 1
ATOM 748 C CA . CYS A 1 100 ? -3.567 9.409 -5.439 1.00 97.06 100 CYS A CA 1
ATOM 749 C C . CYS A 1 100 ? -3.829 10.207 -4.152 1.00 97.06 100 CYS A C 1
ATOM 751 O O . CYS A 1 100 ? -2.894 10.755 -3.565 1.00 97.06 100 CYS A O 1
ATOM 753 N N . LEU A 1 101 ? -5.086 10.277 -3.701 1.00 96.81 101 LEU A N 1
ATOM 754 C CA . LEU A 1 101 ? -5.481 11.028 -2.517 1.00 96.81 101 LEU A CA 1
ATOM 755 C C . LEU A 1 101 ? -5.239 10.217 -1.239 1.00 96.81 101 LEU A C 1
ATOM 757 O O . LEU A 1 101 ? -5.571 9.036 -1.142 1.00 96.81 101 LEU A O 1
ATOM 761 N N . VAL A 1 102 ? -4.724 10.884 -0.205 1.00 98.38 102 VAL A N 1
ATOM 762 C CA . VAL A 1 102 ? -4.473 10.265 1.108 1.00 98.38 102 VAL A CA 1
ATOM 763 C C . VAL A 1 102 ? -5.746 9.668 1.746 1.00 98.38 102 VAL A C 1
ATOM 765 O O . VAL A 1 102 ? -5.657 8.548 2.249 1.00 98.38 102 VAL A O 1
ATOM 768 N N . PRO A 1 103 ? -6.926 10.325 1.720 1.00 97.75 103 PRO A N 1
ATOM 769 C CA . PRO A 1 103 ? -8.168 9.725 2.215 1.00 97.75 103 PRO A CA 1
ATOM 770 C C . PRO A 1 103 ? -8.523 8.390 1.546 1.00 97.75 103 PRO A C 1
ATOM 772 O O . PRO A 1 103 ? -8.850 7.425 2.238 1.00 97.75 103 PRO A O 1
ATOM 775 N N . GLU A 1 104 ? -8.395 8.316 0.218 1.00 97.69 104 GLU A N 1
ATOM 776 C CA . GLU A 1 104 ? -8.666 7.102 -0.559 1.00 97.69 104 GLU A CA 1
ATOM 777 C C . GLU A 1 104 ? -7.663 5.997 -0.220 1.00 97.69 104 GLU A C 1
ATOM 779 O O . GLU A 1 104 ? -8.028 4.835 -0.017 1.00 97.69 104 GLU A O 1
ATOM 784 N N . PHE A 1 105 ? -6.385 6.359 -0.086 1.00 98.50 105 PHE A N 1
ATOM 785 C CA . PHE A 1 105 ? -5.355 5.453 0.406 1.00 98.50 105 PHE A CA 1
ATOM 786 C C . PHE A 1 105 ? -5.742 4.853 1.764 1.00 98.50 105 PHE A C 1
ATOM 788 O O . PHE A 1 105 ? -5.815 3.633 1.889 1.00 98.50 105 PHE A O 1
ATOM 795 N N . VAL A 1 106 ? -6.062 5.674 2.768 1.00 98.62 106 VAL A N 1
ATOM 796 C CA . VAL A 1 106 ? -6.412 5.183 4.113 1.00 98.62 106 VAL A CA 1
ATOM 797 C C . VAL A 1 106 ? -7.643 4.273 4.073 1.00 98.62 106 VAL A C 1
ATOM 799 O O . VAL A 1 106 ? -7.606 3.167 4.620 1.00 98.62 106 VAL A O 1
ATOM 802 N N . HIS A 1 107 ? -8.702 4.697 3.381 1.00 98.44 107 HIS A N 1
ATOM 803 C CA . HIS A 1 107 ? -9.936 3.924 3.258 1.00 98.44 107 HIS A CA 1
ATOM 804 C C . HIS A 1 107 ? -9.705 2.570 2.565 1.00 98.44 107 HIS A C 1
ATOM 806 O O . HIS A 1 107 ? -10.112 1.520 3.071 1.00 98.44 107 HIS A O 1
ATOM 812 N N . SER A 1 108 ? -8.988 2.568 1.437 1.00 97.69 108 SER A N 1
ATOM 813 C CA . SER A 1 108 ? -8.689 1.344 0.688 1.00 97.69 108 SER A CA 1
ATOM 814 C C . SER A 1 108 ? -7.795 0.378 1.472 1.00 97.69 108 SER A C 1
ATOM 816 O O . SER A 1 108 ? -8.033 -0.832 1.443 1.00 97.69 108 SER A O 1
ATOM 818 N N . ILE A 1 109 ? -6.807 0.870 2.233 1.00 98.44 109 ILE A N 1
ATOM 819 C CA . ILE A 1 109 ? -5.991 0.013 3.104 1.00 98.44 109 ILE A CA 1
ATOM 820 C C . ILE A 1 109 ? -6.851 -0.631 4.190 1.00 98.44 109 ILE A C 1
ATOM 822 O O . ILE A 1 109 ? -6.762 -1.846 4.372 1.00 98.44 109 ILE A O 1
ATOM 826 N N . ALA A 1 110 ? -7.714 0.128 4.869 1.00 98.25 110 ALA A N 1
ATOM 827 C CA . ALA A 1 110 ? -8.613 -0.428 5.881 1.00 98.25 110 ALA A CA 1
ATOM 828 C C . ALA A 1 110 ? -9.488 -1.559 5.313 1.00 98.25 110 ALA A C 1
ATOM 830 O O . ALA A 1 110 ? -9.584 -2.634 5.915 1.00 98.25 110 ALA A O 1
ATOM 831 N N . ALA A 1 111 ? -10.054 -1.356 4.120 1.00 97.31 111 ALA A N 1
ATOM 832 C CA . ALA A 1 111 ? -10.866 -2.358 3.436 1.00 97.31 111 ALA A CA 1
ATOM 833 C C . ALA A 1 111 ? -10.073 -3.633 3.093 1.00 97.31 111 ALA A C 1
ATOM 835 O O . ALA A 1 111 ? -10.560 -4.748 3.309 1.00 97.31 111 ALA A O 1
ATOM 836 N N . HIS A 1 112 ? -8.839 -3.501 2.594 1.00 97.69 112 HIS A N 1
ATOM 837 C CA . HIS A 1 112 ? -7.987 -4.657 2.309 1.00 97.69 112 HIS A CA 1
ATOM 838 C C . HIS A 1 112 ? -7.603 -5.430 3.575 1.00 97.69 112 HIS A C 1
ATOM 840 O O . HIS A 1 112 ? -7.675 -6.660 3.579 1.00 97.69 112 HIS A O 1
ATOM 846 N N . LEU A 1 113 ? -7.274 -4.737 4.668 1.00 97.62 113 LEU A N 1
ATOM 847 C CA . LEU A 1 113 ? -6.936 -5.380 5.941 1.00 97.62 113 LEU A CA 1
ATOM 848 C C . LEU A 1 113 ? -8.104 -6.215 6.486 1.00 97.62 113 LEU A C 1
ATOM 850 O O . LEU A 1 113 ? -7.882 -7.319 6.979 1.00 97.62 113 LEU A O 1
ATOM 854 N N . CYS A 1 114 ? -9.350 -5.751 6.334 1.00 97.00 114 CYS A N 1
ATOM 855 C CA . CYS A 1 114 ? -10.545 -6.524 6.699 1.00 97.00 114 CYS A CA 1
ATOM 856 C C . CYS A 1 114 ? -10.726 -7.805 5.863 1.00 97.00 114 CYS A C 1
ATOM 858 O O . CYS A 1 114 ? -11.356 -8.764 6.312 1.00 97.00 114 CYS A O 1
ATOM 860 N N . ARG A 1 115 ? -10.179 -7.844 4.645 1.00 94.94 115 ARG A N 1
ATOM 861 C CA . ARG A 1 115 ? -10.255 -9.001 3.739 1.00 94.94 115 ARG A CA 1
ATOM 862 C C . ARG A 1 115 ? -9.081 -9.969 3.906 1.00 94.94 115 ARG A C 1
ATOM 864 O O . ARG A 1 115 ? -9.196 -11.117 3.484 1.00 94.94 115 ARG A O 1
ATOM 871 N N . ALA A 1 116 ? -7.981 -9.541 4.524 1.00 94.69 116 ALA A N 1
ATOM 872 C CA . ALA A 1 116 ? -6.804 -10.376 4.738 1.00 94.69 116 ALA A CA 1
ATOM 873 C C . ALA A 1 116 ? -7.094 -11.500 5.761 1.00 94.69 116 ALA A C 1
ATOM 875 O O . ALA A 1 116 ? -7.388 -11.206 6.924 1.00 94.69 116 ALA A O 1
ATOM 876 N N . PRO A 1 117 ? -6.958 -12.793 5.398 1.00 92.38 117 PRO A N 1
ATOM 877 C CA . PRO A 1 117 ? -7.271 -13.911 6.292 1.00 92.38 117 PRO A CA 1
ATOM 878 C C . PRO A 1 117 ? -6.477 -13.895 7.605 1.00 92.38 117 PRO A C 1
ATOM 880 O O . PRO A 1 117 ? -7.036 -14.159 8.669 1.00 92.38 117 PRO A O 1
ATOM 883 N N . GLN A 1 118 ? -5.193 -13.520 7.560 1.00 91.81 118 GLN A N 1
ATOM 884 C CA . GLN A 1 118 ? -4.348 -13.399 8.754 1.00 91.81 118 GLN A CA 1
ATOM 885 C C . GLN A 1 118 ? -4.773 -12.274 9.715 1.00 91.81 118 GLN A C 1
ATOM 887 O O . GLN A 1 118 ? -4.335 -12.260 10.863 1.00 91.81 118 GLN A O 1
ATOM 892 N N . LEU A 1 119 ? -5.621 -11.342 9.270 1.00 95.75 119 LEU A N 1
ATOM 893 C CA . LEU A 1 119 ? -6.128 -10.218 10.061 1.00 95.75 119 LEU A CA 1
ATOM 894 C C . LEU A 1 119 ? -7.626 -10.353 10.367 1.00 95.75 119 LEU A C 1
ATOM 896 O O . LEU A 1 119 ? -8.303 -9.362 10.628 1.00 95.75 119 LEU A O 1
ATOM 900 N N . ALA A 1 120 ? -8.142 -11.585 10.414 1.00 96.25 120 ALA A N 1
ATOM 901 C CA . ALA A 1 120 ? -9.530 -11.871 10.778 1.00 96.25 120 ALA A CA 1
ATOM 902 C C . ALA A 1 120 ? -9.984 -11.161 12.069 1.00 96.25 120 ALA A C 1
ATOM 904 O O . ALA A 1 120 ? -11.082 -10.621 12.116 1.00 96.25 120 ALA A O 1
ATOM 905 N N . ALA A 1 121 ? -9.120 -11.077 13.086 1.00 97.50 121 ALA A N 1
ATOM 906 C CA . ALA A 1 121 ? -9.437 -10.379 14.331 1.00 97.50 121 ALA A CA 1
ATOM 907 C C . ALA A 1 121 ? -9.634 -8.859 14.158 1.00 97.50 121 ALA A C 1
ATOM 909 O O . ALA A 1 121 ? -10.418 -8.266 14.893 1.00 97.50 121 ALA A O 1
ATOM 910 N N . TYR A 1 122 ? -8.944 -8.232 13.198 1.00 98.25 122 TYR A N 1
ATOM 911 C CA . TYR A 1 122 ? -9.147 -6.820 12.857 1.00 98.25 122 TYR A CA 1
ATOM 912 C C . TYR A 1 122 ? -10.486 -6.623 12.148 1.00 98.25 122 TYR A C 1
ATOM 914 O O . TYR A 1 122 ? -11.261 -5.761 12.548 1.00 98.25 122 TYR A O 1
ATOM 922 N N . ARG A 1 123 ? -10.810 -7.485 11.176 1.00 97.88 123 ARG A N 1
ATOM 923 C CA . ARG A 1 123 ? -12.132 -7.496 10.533 1.00 97.88 123 ARG A CA 1
ATOM 924 C C . ARG A 1 123 ? -13.254 -7.627 11.562 1.00 97.88 123 ARG A C 1
ATOM 926 O O . ARG A 1 123 ? -14.207 -6.860 11.524 1.00 97.88 123 ARG A O 1
ATOM 933 N N . ASP A 1 124 ? -13.141 -8.589 12.473 1.00 98.00 124 ASP A N 1
ATOM 934 C CA . ASP A 1 124 ? -14.181 -8.854 13.468 1.00 98.00 124 ASP A CA 1
ATOM 935 C C . ASP A 1 124 ? -14.315 -7.699 14.474 1.00 98.00 124 ASP A C 1
ATOM 937 O O . ASP A 1 124 ? -15.415 -7.438 14.954 1.00 98.00 124 ASP A O 1
ATOM 941 N N . LEU A 1 125 ? -13.218 -6.995 14.780 1.00 98.00 125 LEU A N 1
ATOM 942 C CA . LEU A 1 125 ? -13.238 -5.775 15.589 1.00 98.00 125 LEU A CA 1
ATOM 943 C C . LEU A 1 125 ? -13.988 -4.648 14.867 1.00 98.00 125 LEU A C 1
ATOM 945 O O . LEU A 1 125 ? -14.937 -4.110 15.429 1.00 98.00 125 LEU A O 1
ATOM 949 N N . VAL A 1 126 ? -13.615 -4.346 13.618 1.00 97.94 126 VAL A N 1
ATOM 950 C CA . VAL A 1 126 ? -14.281 -3.319 12.797 1.00 97.94 126 VAL A CA 1
ATOM 951 C C . VAL A 1 126 ? -15.764 -3.642 12.620 1.00 97.94 126 VAL A C 1
ATOM 953 O O . VAL A 1 126 ? -16.603 -2.765 12.764 1.00 97.94 126 VAL A O 1
ATOM 956 N N . ALA A 1 127 ? -16.125 -4.905 12.390 1.00 97.69 127 ALA A N 1
ATOM 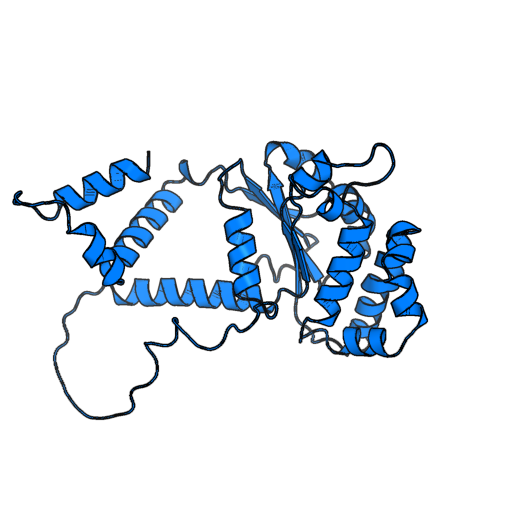957 C CA . ALA A 1 127 ? -17.521 -5.311 12.227 1.00 97.69 127 ALA A CA 1
ATOM 958 C C . ALA A 1 127 ? -18.379 -5.113 13.492 1.00 97.69 127 ALA A C 1
ATOM 960 O O . ALA A 1 127 ? -19.594 -4.970 13.384 1.00 97.69 127 ALA A O 1
ATOM 961 N N . ARG A 1 128 ? -17.772 -5.126 14.686 1.00 97.62 128 ARG A N 1
ATOM 962 C CA . ARG A 1 128 ? -18.480 -4.989 15.971 1.00 97.62 128 ARG A CA 1
ATOM 963 C C . ARG A 1 128 ? -18.537 -3.556 16.484 1.00 97.62 128 ARG A C 1
ATOM 965 O O . ARG A 1 128 ? -19.439 -3.237 17.251 1.00 97.62 128 ARG A O 1
ATOM 972 N N . ASP A 1 129 ? -17.564 -2.731 16.119 1.00 97.50 129 ASP A N 1
ATOM 973 C CA . ASP A 1 129 ? -17.419 -1.372 16.630 1.00 97.50 129 ASP A CA 1
ATOM 974 C C . ASP A 1 129 ? -17.900 -0.344 15.597 1.00 97.50 129 ASP A C 1
ATOM 976 O O . ASP A 1 129 ? -17.205 -0.047 14.625 1.00 97.50 129 ASP A O 1
ATOM 980 N N . GLN A 1 130 ? -19.091 0.218 15.824 1.00 97.38 130 GLN A N 1
ATOM 981 C CA . GLN A 1 130 ? -19.667 1.237 14.942 1.00 97.38 130 GLN A CA 1
ATOM 982 C C . GLN A 1 130 ? -18.800 2.500 14.875 1.00 97.38 130 GLN A C 1
ATOM 984 O O . GLN A 1 130 ? -18.644 3.076 13.804 1.00 97.38 130 GLN A O 1
ATOM 989 N N . SER A 1 131 ? -18.179 2.900 15.988 1.00 97.12 131 SER A N 1
ATOM 990 C CA . SER A 1 131 ? -17.332 4.097 16.012 1.00 97.12 131 SER A CA 1
ATOM 991 C C . SER A 1 131 ? -16.100 3.927 15.123 1.00 97.12 131 SER A C 1
ATOM 993 O O . SER A 1 131 ? -15.687 4.860 14.433 1.00 97.12 131 SER A O 1
ATOM 995 N N . LEU A 1 132 ? -15.560 2.706 15.071 1.00 97.25 132 LEU A N 1
ATOM 996 C CA . LEU A 1 132 ? -14.442 2.361 14.206 1.00 97.25 132 LEU A CA 1
ATOM 997 C C . LEU A 1 132 ? -14.854 2.341 12.726 1.00 97.25 132 LEU A C 1
ATOM 999 O O . LEU A 1 132 ? -14.086 2.788 11.876 1.00 97.25 132 LEU A O 1
ATOM 1003 N N . GLN A 1 133 ? -16.064 1.871 12.408 1.00 97.94 133 GLN A N 1
ATOM 1004 C CA . GLN A 1 133 ? -16.609 1.934 11.044 1.00 97.94 133 GLN A CA 1
ATOM 1005 C C . GLN A 1 133 ? -16.805 3.376 10.580 1.00 97.94 133 GLN A C 1
ATOM 1007 O O . GLN A 1 133 ? -16.394 3.721 9.472 1.00 97.94 133 GLN A O 1
ATOM 1012 N N . ASP A 1 134 ? -17.380 4.222 11.434 1.00 97.81 134 ASP A N 1
ATOM 1013 C CA . ASP A 1 134 ? -17.610 5.631 11.129 1.00 97.81 134 ASP A CA 1
ATOM 1014 C C . ASP A 1 134 ? -16.281 6.357 10.913 1.00 97.81 134 ASP A C 1
ATOM 1016 O O . ASP A 1 134 ? -16.136 7.110 9.949 1.00 97.81 134 ASP A O 1
ATOM 1020 N N . LEU A 1 135 ? -15.277 6.078 11.746 1.00 97.81 135 LEU A N 1
ATOM 1021 C CA . LEU A 1 135 ? -13.930 6.632 11.618 1.00 97.81 135 LEU A CA 1
ATOM 1022 C C . LEU A 1 135 ? -13.228 6.206 10.315 1.00 97.81 135 LEU A C 1
ATOM 1024 O O . LEU A 1 135 ? -12.495 6.999 9.729 1.00 97.81 135 LEU A O 1
ATOM 1028 N N . LEU A 1 136 ? -13.452 4.971 9.859 1.00 98.12 136 LEU A N 1
ATOM 1029 C CA . LEU A 1 136 ? -12.879 4.425 8.622 1.00 98.12 136 LEU A CA 1
ATOM 1030 C C . LEU A 1 136 ? -13.726 4.724 7.373 1.00 98.12 136 LEU A C 1
ATOM 1032 O O . LEU A 1 136 ? -13.340 4.351 6.260 1.00 98.12 136 LEU A O 1
ATOM 1036 N N . SER A 1 137 ? -14.879 5.377 7.532 1.00 98.19 137 SER A N 1
ATOM 1037 C CA . SER A 1 137 ? -15.740 5.771 6.419 1.00 98.19 137 SER A CA 1
ATOM 1038 C C . SER A 1 137 ? -15.065 6.823 5.535 1.00 98.19 137 SER A C 1
ATOM 1040 O O . SER A 1 137 ? -14.238 7.612 5.995 1.00 98.19 137 SER A O 1
ATOM 1042 N N . MET A 1 138 ? -15.436 6.866 4.253 1.00 97.88 138 MET A N 1
ATOM 1043 C CA . MET A 1 138 ? -14.863 7.841 3.320 1.00 97.88 138 MET A CA 1
ATOM 1044 C C . MET A 1 138 ? -15.023 9.301 3.791 1.00 97.88 138 MET A C 1
ATOM 1046 O O . MET A 1 138 ? -14.032 10.030 3.757 1.00 97.88 138 MET A O 1
ATOM 1050 N N . PRO A 1 139 ? -16.197 9.750 4.291 1.00 98.25 139 PRO A N 1
ATOM 1051 C CA . PRO A 1 139 ? -16.343 11.110 4.814 1.00 98.25 139 PRO A CA 1
ATOM 1052 C C . PRO A 1 139 ? -15.373 11.428 5.958 1.00 98.25 139 PRO A C 1
ATOM 1054 O O . PRO A 1 139 ? -14.766 12.497 5.959 1.00 98.25 139 PRO A O 1
ATOM 1057 N N . SER A 1 140 ? -15.172 10.495 6.893 1.00 98.00 140 SER A N 1
ATOM 1058 C CA . SER A 1 140 ? -14.227 10.672 8.003 1.00 98.00 140 SER A CA 1
ATOM 1059 C C . SER A 1 140 ? -12.773 10.669 7.536 1.00 98.00 140 SER A C 1
ATOM 1061 O O . SER A 1 140 ? -11.989 11.492 7.999 1.00 98.00 140 SER A O 1
ATOM 1063 N N . CYS A 1 141 ? -12.411 9.815 6.572 1.00 97.81 141 CYS A N 1
ATOM 1064 C CA . CYS A 1 141 ? -11.086 9.834 5.949 1.00 97.81 141 CYS A CA 1
ATOM 1065 C C . CYS A 1 141 ? -10.804 11.166 5.238 1.00 97.81 141 CYS A C 1
ATOM 1067 O O . CYS A 1 141 ? -9.674 11.649 5.280 1.00 97.81 141 CYS A O 1
ATOM 1069 N N . ILE A 1 142 ? -11.809 11.766 4.590 1.00 96.94 142 ILE A N 1
ATOM 1070 C CA . ILE A 1 142 ? -11.693 13.092 3.963 1.00 96.94 142 ILE A CA 1
ATOM 1071 C C . ILE A 1 142 ? -11.538 14.180 5.031 1.00 96.94 142 ILE A C 1
ATOM 1073 O O . ILE A 1 142 ? -10.720 15.082 4.860 1.00 96.94 142 ILE A O 1
ATOM 1077 N N . ALA A 1 143 ? -12.298 14.091 6.125 1.00 97.38 143 ALA A N 1
ATOM 1078 C CA . ALA A 1 143 ? -12.262 15.072 7.205 1.00 97.38 143 ALA A CA 1
ATOM 1079 C C . ALA A 1 143 ? -10.929 15.052 7.975 1.00 97.38 143 ALA A C 1
ATOM 1081 O O . ALA A 1 143 ? -10.345 16.107 8.215 1.00 97.38 143 ALA A O 1
ATOM 1082 N N . ASP A 1 144 ? -10.433 13.865 8.343 1.00 97.69 144 ASP A N 1
ATOM 1083 C CA . ASP A 1 144 ? -9.135 13.689 8.998 1.00 97.69 144 ASP A CA 1
ATOM 1084 C C . ASP A 1 144 ? -8.522 12.304 8.719 1.00 97.69 144 ASP A C 1
ATOM 1086 O O . ASP A 1 144 ? -8.632 11.350 9.499 1.00 97.69 144 ASP A O 1
ATOM 1090 N N . ALA A 1 145 ? -7.769 12.213 7.621 1.00 97.56 145 ALA A N 1
ATOM 1091 C CA . ALA A 1 145 ? -7.027 11.006 7.270 1.00 97.56 145 ALA A CA 1
ATOM 1092 C C . ALA A 1 145 ? -5.966 10.615 8.320 1.00 97.56 145 ALA A C 1
ATOM 1094 O O . ALA A 1 145 ? -5.629 9.435 8.442 1.00 97.56 145 ALA A O 1
ATOM 1095 N N . ASN A 1 146 ? -5.425 11.566 9.098 1.00 97.44 146 ASN A N 1
ATOM 1096 C CA . ASN A 1 146 ? -4.432 11.250 10.128 1.00 97.44 146 ASN A CA 1
ATOM 1097 C C . ASN A 1 146 ? -5.076 10.529 11.315 1.00 97.44 146 ASN A C 1
ATOM 1099 O O . ASN A 1 146 ? -4.455 9.617 11.868 1.00 97.44 146 ASN A O 1
ATOM 1103 N N . ALA A 1 147 ? -6.275 10.949 11.727 1.00 98.00 147 ALA A N 1
ATOM 1104 C CA . ALA A 1 147 ? -7.043 10.273 12.766 1.00 98.00 147 ALA A CA 1
ATOM 1105 C C . ALA A 1 147 ? -7.523 8.901 12.282 1.00 98.00 147 ALA A C 1
ATOM 1107 O O . ALA A 1 147 ? -7.274 7.904 12.961 1.00 98.00 147 ALA A O 1
ATOM 1108 N N . ALA A 1 148 ? -8.101 8.829 11.078 1.00 98.44 148 ALA A N 1
ATOM 1109 C CA . ALA A 1 148 ? -8.565 7.571 10.494 1.00 98.44 148 ALA A CA 1
ATOM 1110 C C . ALA A 1 148 ? -7.435 6.536 10.363 1.00 98.44 148 ALA A C 1
ATOM 1112 O O . ALA A 1 148 ? -7.608 5.371 10.713 1.00 98.44 148 ALA A O 1
ATOM 1113 N N . PHE A 1 149 ? -6.235 6.951 9.945 1.00 98.56 149 PHE A N 1
ATOM 1114 C CA . PHE A 1 149 ? -5.096 6.039 9.847 1.00 98.56 149 PHE A CA 1
ATOM 1115 C C . PHE A 1 149 ? -4.574 5.596 11.221 1.00 98.56 149 PHE A C 1
ATOM 1117 O O . PHE A 1 149 ? -4.378 4.404 11.455 1.00 98.56 149 PHE A O 1
ATOM 1124 N N . ARG A 1 150 ? -4.358 6.531 12.156 1.00 98.31 150 ARG A N 1
ATOM 1125 C CA . ARG A 1 150 ? -3.771 6.207 13.468 1.00 98.31 150 ARG A CA 1
ATOM 1126 C C . ARG A 1 150 ? -4.732 5.429 14.361 1.00 98.31 150 ARG A C 1
ATOM 1128 O O . ARG A 1 150 ? -4.403 4.318 14.769 1.00 98.31 150 ARG A O 1
ATOM 1135 N N . LEU A 1 151 ? -5.908 5.996 14.615 1.00 98.19 151 LEU A N 1
ATOM 1136 C CA . LEU A 1 151 ? -6.909 5.435 15.522 1.00 98.19 151 LEU A CA 1
ATOM 1137 C C . LEU A 1 151 ? -7.700 4.303 14.855 1.00 98.19 151 LEU A C 1
ATOM 1139 O O . LEU A 1 151 ? -8.102 3.354 15.518 1.00 98.19 151 LEU A O 1
ATOM 1143 N N . GLY A 1 152 ? -7.909 4.387 13.538 1.00 97.81 152 GLY A N 1
ATOM 1144 C CA . GLY A 1 152 ? -8.701 3.407 12.798 1.00 97.81 152 GLY A CA 1
ATOM 1145 C C . GLY A 1 152 ? -7.916 2.169 12.368 1.00 97.81 152 GLY A C 1
ATOM 1146 O O . GLY A 1 152 ? -8.476 1.077 12.326 1.00 97.81 152 GLY A O 1
ATOM 1147 N N . ILE A 1 153 ? -6.617 2.312 12.076 1.00 98.50 153 ILE A N 1
ATOM 1148 C CA . ILE A 1 153 ? -5.791 1.221 11.538 1.00 98.50 153 ILE A CA 1
ATOM 1149 C C . ILE A 1 153 ? -4.637 0.866 12.481 1.00 98.50 153 ILE A C 1
ATOM 1151 O O . ILE A 1 153 ? -4.554 -0.266 12.957 1.00 98.50 153 ILE A O 1
ATOM 1155 N N . LEU A 1 154 ? -3.723 1.800 12.756 1.00 98.06 154 LEU A N 1
ATOM 1156 C CA . LEU A 1 154 ? -2.451 1.473 13.417 1.00 98.06 154 LEU A CA 1
ATOM 1157 C C . LEU A 1 154 ? -2.618 1.030 14.876 1.00 98.06 154 LEU A C 1
ATOM 1159 O O . LEU A 1 154 ? -2.015 0.035 15.296 1.00 98.06 154 LEU A O 1
ATOM 1163 N N . GLU A 1 155 ? -3.434 1.740 15.650 1.00 97.56 155 GLU A N 1
ATOM 1164 C CA . GLU A 1 155 ? -3.692 1.418 17.053 1.00 97.56 155 GLU A CA 1
ATOM 1165 C C . GLU A 1 155 ? -4.439 0.086 17.216 1.00 97.56 155 GLU A C 1
ATOM 1167 O O . GLU A 1 155 ? -3.922 -0.782 17.930 1.00 97.56 155 GLU A O 1
ATOM 1172 N N . PRO A 1 156 ? -5.563 -0.172 16.514 1.00 97.81 156 PRO A N 1
ATOM 1173 C CA . PRO A 1 156 ? -6.232 -1.469 16.558 1.00 97.81 156 PRO A CA 1
ATOM 1174 C C . PRO A 1 156 ? -5.305 -2.631 16.202 1.00 97.81 156 PRO A C 1
ATOM 1176 O O . PRO A 1 156 ? -5.272 -3.638 16.912 1.00 97.81 156 PRO A O 1
ATOM 1179 N N . LEU A 1 157 ? -4.490 -2.489 15.151 1.00 97.81 157 LEU A N 1
ATOM 1180 C CA . LEU A 1 157 ? -3.512 -3.507 14.765 1.00 97.81 157 LEU A CA 1
ATOM 1181 C C . LEU A 1 157 ? -2.455 -3.748 15.855 1.00 97.81 157 LEU A C 1
ATOM 1183 O O . LEU A 1 157 ? -2.089 -4.897 16.122 1.00 97.81 157 LEU A O 1
ATOM 1187 N N . SER A 1 158 ? -1.990 -2.687 16.516 1.00 96.06 158 SER A N 1
ATOM 1188 C CA . SER A 1 158 ? -1.031 -2.777 17.624 1.00 96.06 158 SER A CA 1
ATOM 1189 C C . SER A 1 158 ? -1.629 -3.487 18.840 1.00 96.06 158 SER A C 1
ATOM 1191 O O . SER A 1 158 ? -1.005 -4.394 19.397 1.00 96.06 158 SER A O 1
ATOM 1193 N N . VAL A 1 159 ? -2.862 -3.138 19.215 1.00 96.69 159 VAL A N 1
ATOM 1194 C CA . VAL A 1 159 ? -3.592 -3.742 20.342 1.00 96.69 159 VAL A CA 1
ATOM 1195 C C . VAL A 1 159 ? -3.913 -5.212 20.077 1.00 96.69 159 VAL A C 1
ATOM 1197 O O . VAL A 1 159 ? -3.762 -6.062 20.955 1.00 96.69 159 VAL A O 1
ATOM 1200 N N . LEU A 1 160 ? -4.341 -5.552 18.862 1.00 97.12 160 LEU A N 1
ATOM 1201 C CA . LEU A 1 160 ? -4.617 -6.938 18.494 1.00 97.12 160 LEU A CA 1
ATOM 1202 C C . LEU A 1 160 ? -3.342 -7.786 18.501 1.00 97.12 160 LEU A C 1
ATOM 1204 O O . LEU A 1 160 ? -3.379 -8.940 18.938 1.00 97.12 160 LEU A O 1
ATOM 1208 N N . ARG A 1 161 ? -2.204 -7.221 18.076 1.00 94.75 161 ARG A N 1
ATOM 1209 C CA . ARG A 1 161 ? -0.912 -7.908 18.152 1.00 94.75 161 ARG A CA 1
ATOM 1210 C C . ARG A 1 161 ? -0.451 -8.111 19.593 1.00 94.75 161 ARG A C 1
ATOM 1212 O O . ARG A 1 161 ? -0.027 -9.217 19.913 1.00 94.75 161 ARG A O 1
ATOM 1219 N N . SER A 1 162 ? -0.565 -7.105 20.462 1.00 94.25 162 SER A N 1
ATOM 1220 C CA . SER A 1 162 ? -0.171 -7.240 21.875 1.00 94.25 162 SER A CA 1
ATOM 1221 C C . SER A 1 162 ? -1.021 -8.276 22.618 1.00 94.25 162 SER A C 1
ATOM 1223 O O . SER A 1 162 ? -0.507 -9.027 23.441 1.00 94.25 162 SER A O 1
ATOM 1225 N N . LYS A 1 163 ? -2.301 -8.410 22.247 1.00 96.12 163 LYS A N 1
ATOM 1226 C CA . LYS A 1 163 ? -3.217 -9.449 22.750 1.00 96.12 163 LYS A CA 1
ATOM 1227 C C . LYS A 1 163 ? -3.074 -10.809 22.050 1.00 96.12 163 LYS A C 1
ATOM 1229 O O . LYS A 1 163 ? -3.908 -11.686 22.269 1.00 96.12 163 LYS A O 1
ATOM 1234 N N . SER A 1 164 ? -2.065 -10.989 21.193 1.00 94.62 164 SER A N 1
ATOM 1235 C CA . SER A 1 164 ? -1.823 -12.221 20.423 1.00 94.62 164 SER A CA 1
ATOM 1236 C C . SER A 1 164 ? -3.035 -12.697 19.601 1.00 94.62 164 SER A C 1
ATOM 1238 O O . SER A 1 164 ? -3.227 -13.892 19.391 1.00 94.62 164 SER A O 1
ATOM 1240 N N . LYS A 1 165 ? -3.877 -11.763 19.132 1.00 95.50 165 LYS A N 1
ATOM 1241 C CA . LYS A 1 165 ? -5.048 -12.047 18.278 1.00 95.50 165 LYS A CA 1
ATOM 1242 C C . LYS A 1 165 ? -4.709 -12.103 16.787 1.00 95.50 165 LYS A C 1
ATOM 1244 O O . LYS A 1 165 ? -5.509 -12.600 16.003 1.00 95.50 165 LYS A O 1
ATOM 1249 N N . ILE A 1 166 ? -3.539 -11.596 16.406 1.00 94.00 166 ILE A N 1
ATOM 1250 C CA . ILE A 1 166 ? -2.986 -11.664 15.049 1.00 94.00 166 ILE A CA 1
ATOM 1251 C C . ILE A 1 166 ? -1.771 -12.608 15.078 1.00 94.00 166 ILE A C 1
ATOM 1253 O O . ILE A 1 166 ? -0.960 -12.482 16.003 1.00 94.00 166 ILE A O 1
ATOM 1257 N N . PRO A 1 167 ? -1.600 -13.517 14.095 1.00 90.44 167 PRO A N 1
ATOM 1258 C CA . PRO A 1 167 ? -0.463 -14.437 14.035 1.00 90.44 167 PRO A CA 1
ATOM 1259 C C . PRO A 1 167 ? 0.882 -13.719 14.131 1.00 90.44 167 PRO A C 1
ATOM 1261 O O . PRO A 1 167 ? 1.041 -12.642 13.559 1.00 90.44 167 PRO A O 1
ATOM 1264 N N . ASN A 1 168 ? 1.875 -14.326 14.795 1.00 89.69 168 ASN A N 1
ATOM 1265 C CA . ASN A 1 168 ? 3.209 -13.740 14.978 1.00 89.69 168 ASN A CA 1
ATOM 1266 C C . ASN A 1 168 ? 4.082 -13.803 13.705 1.00 89.69 168 ASN A C 1
ATOM 1268 O O . ASN A 1 168 ? 5.220 -14.259 13.730 1.00 89.69 168 ASN A O 1
ATOM 1272 N N . THR A 1 169 ? 3.541 -13.360 12.574 1.00 90.00 169 THR A N 1
ATOM 1273 C CA . THR A 1 169 ? 4.199 -13.342 11.266 1.00 90.00 169 THR A CA 1
ATOM 1274 C C . THR A 1 169 ? 4.405 -11.911 10.784 1.00 90.00 169 THR A C 1
ATOM 1276 O O . THR A 1 169 ? 3.691 -10.990 11.193 1.00 90.00 169 THR A O 1
ATOM 1279 N N . THR A 1 170 ? 5.394 -11.718 9.912 1.00 92.38 170 THR A N 1
ATOM 1280 C CA . THR A 1 170 ? 5.584 -10.462 9.178 1.00 92.38 170 THR A CA 1
ATOM 1281 C C . THR A 1 170 ? 4.539 -10.348 8.078 1.00 92.38 170 THR A C 1
ATOM 1283 O O . THR A 1 170 ? 4.336 -11.298 7.322 1.00 92.38 170 THR A O 1
ATOM 1286 N N . CYS A 1 171 ? 3.923 -9.178 7.971 1.00 95.06 171 CYS A N 1
ATOM 1287 C CA . CYS A 1 171 ? 2.947 -8.848 6.941 1.00 95.06 171 CYS A CA 1
ATOM 1288 C C . CYS A 1 171 ? 3.486 -7.736 6.034 1.00 95.06 171 CYS A C 1
ATOM 1290 O O . CYS A 1 171 ? 4.365 -6.976 6.442 1.00 95.06 171 CYS A O 1
ATOM 1292 N N . LEU A 1 172 ? 2.961 -7.646 4.813 1.00 96.25 172 LEU A N 1
ATOM 1293 C CA . LEU A 1 172 ? 3.351 -6.661 3.808 1.00 96.25 172 LEU A CA 1
ATOM 1294 C C . LEU A 1 172 ? 2.173 -5.760 3.438 1.00 96.25 172 LEU A C 1
ATOM 1296 O O . LEU A 1 172 ? 1.097 -6.249 3.088 1.00 96.25 172 LEU A O 1
ATOM 1300 N N . LEU A 1 173 ? 2.418 -4.455 3.474 1.00 97.44 173 LEU A N 1
ATOM 1301 C CA . LEU A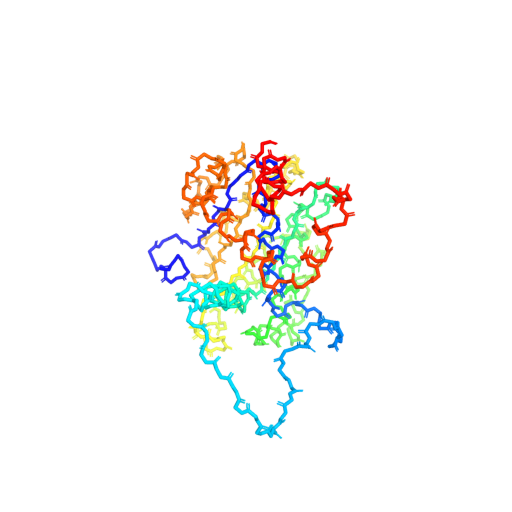 1 173 ? 1.579 -3.420 2.883 1.00 97.44 173 LEU A CA 1
ATOM 1302 C C . LEU A 1 173 ? 2.269 -2.924 1.607 1.00 97.44 173 LEU A C 1
ATOM 1304 O O . LEU A 1 173 ? 3.378 -2.390 1.671 1.00 97.44 173 LEU A O 1
ATOM 1308 N N . VAL A 1 174 ? 1.637 -3.143 0.456 1.00 98.06 174 VAL A N 1
ATOM 1309 C CA . VAL A 1 174 ? 2.224 -2.861 -0.861 1.00 98.06 174 VAL A CA 1
ATOM 1310 C C . VAL A 1 174 ? 1.638 -1.578 -1.445 1.00 98.06 174 VAL A C 1
ATOM 1312 O O . VAL A 1 174 ? 0.426 -1.421 -1.487 1.00 98.06 174 VAL A O 1
ATOM 1315 N N . ILE A 1 175 ? 2.468 -0.650 -1.907 1.00 98.31 175 ILE A N 1
ATOM 1316 C CA . ILE A 1 175 ? 2.009 0.613 -2.494 1.00 98.31 175 ILE A CA 1
ATOM 1317 C C . ILE A 1 175 ? 2.747 0.814 -3.812 1.00 98.31 175 ILE A C 1
ATOM 1319 O O . ILE A 1 175 ? 3.966 0.999 -3.826 1.00 98.31 175 ILE A O 1
ATOM 1323 N N . ASP A 1 176 ? 2.009 0.734 -4.917 1.00 97.69 176 ASP A N 1
ATOM 1324 C CA . ASP A 1 176 ? 2.546 0.944 -6.259 1.00 97.69 176 ASP A CA 1
ATOM 1325 C C . ASP A 1 176 ? 2.325 2.389 -6.705 1.00 97.69 176 ASP A C 1
ATOM 1327 O O . ASP A 1 176 ? 1.252 2.951 -6.489 1.00 97.69 176 ASP A O 1
ATOM 1331 N N . GLY A 1 177 ? 3.333 2.977 -7.349 1.00 96.56 177 GLY A N 1
ATOM 1332 C CA . GLY A 1 177 ? 3.185 4.243 -8.062 1.00 96.56 177 GLY A CA 1
ATOM 1333 C C . GLY A 1 177 ? 3.256 5.496 -7.189 1.00 96.56 177 GLY A C 1
ATOM 1334 O O . GLY A 1 177 ? 2.582 6.474 -7.492 1.00 96.56 177 GLY A O 1
ATOM 1335 N N . LEU A 1 178 ? 4.097 5.544 -6.147 1.00 97.38 178 LEU A N 1
ATOM 1336 C CA . LEU A 1 178 ? 4.199 6.738 -5.282 1.00 97.38 178 LEU A CA 1
ATOM 1337 C C . LEU A 1 178 ? 4.533 8.033 -6.041 1.00 97.38 178 LEU A C 1
ATOM 1339 O O . LEU A 1 178 ? 4.163 9.118 -5.605 1.00 97.38 178 LEU A O 1
ATOM 1343 N N . ASN A 1 179 ? 5.221 7.937 -7.180 1.00 96.31 179 ASN A N 1
ATOM 1344 C CA . ASN A 1 179 ? 5.481 9.093 -8.036 1.00 96.31 179 ASN A CA 1
ATOM 1345 C C . ASN A 1 179 ? 4.205 9.655 -8.688 1.00 96.31 179 ASN A C 1
ATOM 1347 O O . ASN A 1 179 ? 4.162 10.848 -8.956 1.00 96.31 179 ASN A O 1
ATOM 1351 N N . GLU A 1 180 ? 3.189 8.826 -8.944 1.00 96.56 180 GLU A N 1
ATOM 1352 C CA . GLU A 1 180 ? 1.892 9.279 -9.465 1.00 96.56 180 GLU A CA 1
ATOM 1353 C C . GLU A 1 180 ? 1.124 10.034 -8.370 1.00 96.56 180 GLU A C 1
ATOM 1355 O O . GLU A 1 180 ? 0.543 11.088 -8.625 1.00 96.56 180 GLU A O 1
ATOM 1360 N N . ALA A 1 181 ? 1.218 9.560 -7.121 1.00 96.31 181 ALA A N 1
ATOM 1361 C CA . ALA A 1 181 ? 0.662 10.255 -5.963 1.00 96.31 181 ALA A CA 1
ATOM 1362 C C . ALA A 1 181 ? 1.371 11.581 -5.653 1.00 96.31 181 ALA A C 1
ATOM 1364 O O . ALA A 1 181 ? 0.733 12.531 -5.208 1.00 96.31 181 ALA A O 1
ATOM 1365 N N . GLU A 1 182 ? 2.683 11.669 -5.889 1.00 95.50 182 GLU A N 1
ATOM 1366 C CA . GLU A 1 182 ? 3.390 12.950 -5.796 1.00 95.50 182 GLU A CA 1
ATOM 1367 C C . GLU A 1 182 ? 3.019 13.888 -6.950 1.00 95.50 182 GLU A C 1
ATOM 1369 O O . GLU A 1 182 ? 2.902 15.090 -6.745 1.00 95.50 182 GLU A O 1
ATOM 1374 N N . TYR A 1 183 ? 2.818 13.358 -8.159 1.00 94.69 183 TYR A N 1
ATOM 1375 C CA . TYR A 1 183 ? 2.396 14.163 -9.305 1.00 94.69 183 TYR A CA 1
ATOM 1376 C C . TYR A 1 183 ? 1.022 14.811 -9.077 1.00 94.69 183 TYR A C 1
ATOM 1378 O O . TYR A 1 183 ? 0.841 15.984 -9.386 1.00 94.69 183 TYR A O 1
ATOM 1386 N N . HIS A 1 184 ? 0.087 14.072 -8.474 1.00 93.25 184 HIS A N 1
ATOM 1387 C CA . HIS A 1 184 ? -1.253 14.547 -8.101 1.00 93.25 184 HIS A CA 1
ATOM 1388 C C . HIS A 1 184 ? -1.331 15.107 -6.676 1.00 93.25 184 HIS A C 1
ATOM 1390 O O . HIS A 1 184 ? -2.408 15.162 -6.078 1.00 93.25 184 HIS A O 1
ATOM 1396 N N . ARG A 1 185 ? -0.192 15.496 -6.099 1.00 91.12 185 ARG A N 1
ATOM 1397 C CA . ARG A 1 185 ? -0.146 16.072 -4.758 1.00 91.12 185 ARG A CA 1
ATOM 1398 C C . ARG A 1 185 ? -1.034 17.329 -4.690 1.00 91.12 185 ARG A C 1
ATOM 1400 O O . ARG A 1 185 ? -0.895 18.198 -5.548 1.00 91.12 185 ARG A O 1
ATOM 1407 N N . PRO A 1 186 ? -1.888 17.476 -3.660 1.00 88.56 186 PRO A N 1
ATOM 1408 C CA . PRO A 1 186 ? -2.675 18.693 -3.478 1.00 88.56 186 PRO A CA 1
ATOM 1409 C C . PRO A 1 186 ? -1.783 19.889 -3.113 1.00 88.56 186 PRO A C 1
ATOM 1411 O O . PRO A 1 186 ? -0.763 19.726 -2.438 1.00 88.56 186 PRO A O 1
ATOM 1414 N N . ASP A 1 187 ? -2.212 21.100 -3.481 1.00 87.94 187 ASP A N 1
ATOM 1415 C CA . ASP A 1 187 ? -1.501 22.352 -3.159 1.00 87.94 187 ASP A CA 1
ATOM 1416 C C . ASP A 1 187 ? -1.248 22.512 -1.651 1.00 87.94 187 ASP A C 1
ATOM 1418 O O . ASP A 1 187 ? -0.229 23.057 -1.221 1.00 87.94 187 ASP A O 1
ATOM 1422 N N . TYR A 1 188 ? -2.166 21.984 -0.838 1.00 85.56 188 TYR A N 1
ATOM 1423 C CA . TYR A 1 188 ? -2.083 21.968 0.614 1.00 85.56 188 TYR A CA 1
ATOM 1424 C C . TYR A 1 188 ? -2.240 20.542 1.143 1.00 85.56 188 TYR A C 1
ATOM 1426 O O . TYR A 1 188 ? -3.171 19.825 0.780 1.00 85.56 188 TYR A O 1
ATOM 1434 N N . GLY A 1 189 ? -1.346 20.155 2.053 1.00 87.88 189 GLY A N 1
ATOM 1435 C CA . GLY A 1 189 ? -1.355 18.843 2.695 1.00 87.88 189 GLY A CA 1
ATOM 1436 C C . GLY A 1 189 ? -0.286 17.892 2.160 1.00 87.88 189 GLY A C 1
ATOM 1437 O O . GLY A 1 189 ? 0.772 18.299 1.666 1.00 87.88 189 GLY A O 1
ATOM 1438 N N . ASP A 1 190 ? -0.542 16.602 2.345 1.00 92.94 190 ASP A N 1
ATOM 1439 C CA . ASP A 1 190 ? 0.403 15.531 2.052 1.00 92.94 190 ASP A CA 1
ATOM 1440 C C . ASP A 1 190 ? 0.119 14.822 0.741 1.00 92.94 190 ASP A C 1
ATOM 1442 O O . ASP A 1 190 ? -1.033 14.586 0.385 1.00 92.94 190 ASP A O 1
ATOM 1446 N N . SER A 1 191 ? 1.193 14.380 0.091 1.00 96.31 191 SER A N 1
ATOM 1447 C CA . SER A 1 191 ? 1.119 13.237 -0.812 1.00 96.31 191 SER A CA 1
ATOM 1448 C C . SER A 1 191 ? 1.110 11.941 0.004 1.00 96.31 191 SER A C 1
ATOM 1450 O O . SER A 1 191 ? 1.500 11.921 1.176 1.00 96.31 191 SER A O 1
ATOM 1452 N N . ILE A 1 192 ? 0.744 10.817 -0.616 1.00 97.81 192 ILE A N 1
ATOM 1453 C CA . ILE A 1 192 ? 0.833 9.499 0.037 1.00 97.81 192 ILE A CA 1
ATOM 1454 C C . ILE A 1 192 ? 2.257 9.247 0.566 1.00 97.81 192 ILE A C 1
ATOM 1456 O O . ILE A 1 192 ? 2.427 8.751 1.679 1.00 97.81 192 ILE A O 1
ATOM 1460 N N . ALA A 1 193 ? 3.292 9.656 -0.173 1.00 96.62 193 ALA A N 1
ATOM 1461 C CA . ALA A 1 193 ? 4.677 9.494 0.259 1.00 96.62 193 ALA A CA 1
ATOM 1462 C C . ALA A 1 193 ? 5.001 10.305 1.529 1.00 96.62 193 ALA A C 1
ATOM 1464 O O . ALA A 1 193 ? 5.533 9.741 2.491 1.00 96.62 193 ALA A O 1
ATOM 1465 N N . SER A 1 194 ? 4.659 11.602 1.581 1.00 95.56 194 SER A N 1
ATOM 1466 C CA . SER A 1 194 ? 4.924 12.418 2.778 1.00 95.56 194 SER A CA 1
ATOM 1467 C C . SER A 1 194 ? 4.073 11.992 3.976 1.00 95.56 194 SER A C 1
ATOM 1469 O O . SER A 1 194 ? 4.564 12.005 5.109 1.00 95.56 194 SER A O 1
ATOM 1471 N N . PHE A 1 195 ? 2.848 11.526 3.728 1.00 97.56 195 PHE A N 1
ATOM 1472 C CA . PHE A 1 195 ? 1.975 10.947 4.743 1.00 97.56 195 PHE A CA 1
ATOM 1473 C C . PHE A 1 195 ? 2.588 9.688 5.374 1.00 97.56 195 PHE A C 1
ATOM 1475 O O . PHE A 1 195 ? 2.700 9.598 6.597 1.00 97.56 195 PHE A O 1
ATOM 1482 N N . LEU A 1 196 ? 3.063 8.740 4.558 1.00 96.88 196 LEU A N 1
ATOM 1483 C CA . LEU A 1 196 ? 3.725 7.521 5.040 1.00 96.88 196 LEU A CA 1
ATOM 1484 C C . LEU A 1 196 ? 4.978 7.829 5.859 1.00 96.88 196 LEU A C 1
ATOM 1486 O O . LEU A 1 196 ? 5.186 7.217 6.903 1.00 96.88 196 LEU A O 1
ATOM 1490 N N . ILE A 1 197 ? 5.799 8.784 5.408 1.00 95.31 197 ILE A N 1
ATOM 1491 C CA . ILE A 1 197 ? 7.011 9.202 6.127 1.00 95.31 197 ILE A CA 1
ATOM 1492 C C . ILE A 1 197 ? 6.654 9.746 7.511 1.00 95.31 197 ILE A C 1
ATOM 1494 O O . ILE A 1 197 ? 7.302 9.378 8.489 1.00 95.31 197 ILE A O 1
ATOM 1498 N N . ARG A 1 198 ? 5.608 10.575 7.616 1.00 95.00 198 ARG A N 1
ATOM 1499 C CA . ARG A 1 198 ? 5.159 11.121 8.904 1.00 95.00 198 ARG A CA 1
ATOM 1500 C C . ARG A 1 198 ? 4.717 10.028 9.876 1.00 95.00 198 ARG A C 1
ATOM 1502 O O . ARG A 1 198 ? 5.020 10.114 11.062 1.00 95.00 198 ARG A O 1
ATOM 1509 N N . HIS A 1 199 ? 3.993 9.023 9.388 1.00 95.69 199 HIS A N 1
ATOM 1510 C CA . HIS A 1 199 ? 3.422 7.968 10.231 1.00 95.69 199 HIS A CA 1
ATOM 1511 C C . HIS A 1 199 ? 4.324 6.741 10.388 1.00 95.69 199 HIS A C 1
ATOM 1513 O O . HIS A 1 199 ? 3.948 5.805 11.089 1.00 95.69 199 HIS A O 1
ATOM 1519 N N . PHE A 1 200 ? 5.514 6.729 9.781 1.00 93.88 200 PHE A N 1
ATOM 1520 C CA . PHE A 1 200 ? 6.368 5.542 9.714 1.00 93.88 200 PHE A CA 1
ATOM 1521 C C . PHE A 1 200 ? 6.701 4.941 11.083 1.00 93.88 200 PHE A C 1
ATOM 1523 O O . PHE A 1 200 ? 6.670 3.721 11.246 1.00 93.88 200 PHE A O 1
ATOM 1530 N N . GLU A 1 201 ? 6.971 5.783 12.081 1.00 92.19 201 GLU A N 1
ATOM 1531 C CA . GLU A 1 201 ? 7.291 5.313 13.431 1.00 92.19 201 GLU A CA 1
ATOM 1532 C C . GLU A 1 201 ? 6.103 4.637 14.125 1.00 92.19 201 GLU A C 1
ATOM 1534 O O . GLU A 1 201 ? 6.298 3.665 14.853 1.00 92.19 201 GLU A O 1
ATOM 1539 N N . ALA A 1 202 ? 4.877 5.081 13.836 1.00 94.06 202 ALA A N 1
ATOM 1540 C CA . ALA A 1 202 ? 3.654 4.503 14.389 1.00 94.06 202 ALA A CA 1
ATOM 1541 C C . ALA A 1 202 ? 3.248 3.186 13.707 1.00 94.06 202 ALA A C 1
ATOM 1543 O O . ALA A 1 202 ? 2.485 2.407 14.279 1.00 94.06 202 ALA A O 1
ATOM 1544 N N . ILE A 1 203 ? 3.738 2.915 12.491 1.00 95.19 203 ILE A N 1
ATOM 1545 C CA . ILE A 1 203 ? 3.435 1.665 11.787 1.00 95.19 203 ILE A CA 1
ATOM 1546 C C . ILE A 1 203 ? 4.037 0.496 12.579 1.00 95.19 203 ILE A C 1
ATOM 1548 O O . ILE A 1 203 ? 5.234 0.518 12.874 1.00 95.19 203 ILE A O 1
ATOM 1552 N N . PRO A 1 204 ? 3.262 -0.552 12.921 1.00 93.50 204 PRO A N 1
ATOM 1553 C CA . PRO A 1 204 ? 3.782 -1.665 13.703 1.00 93.50 204 PRO A CA 1
ATOM 1554 C C . PRO A 1 204 ? 4.988 -2.335 13.023 1.00 93.50 204 PRO A C 1
ATOM 1556 O O . PRO A 1 204 ? 4.916 -2.638 11.834 1.00 93.50 204 PRO A O 1
ATOM 1559 N N . PRO A 1 205 ? 6.087 -2.652 13.737 1.00 91.00 205 PRO A N 1
ATOM 1560 C CA . PRO A 1 205 ? 7.299 -3.204 13.122 1.00 91.00 205 PRO A CA 1
ATOM 1561 C C . PRO A 1 205 ? 7.126 -4.504 12.324 1.00 91.00 205 PRO A C 1
ATOM 1563 O O . PRO A 1 205 ? 7.937 -4.811 11.452 1.00 91.00 205 PRO A O 1
ATOM 1566 N N . TRP A 1 206 ? 6.078 -5.274 12.623 1.00 93.25 206 TRP A N 1
ATOM 1567 C CA . TRP A 1 206 ? 5.735 -6.503 11.910 1.00 93.25 206 TRP A CA 1
ATOM 1568 C C . TRP A 1 206 ? 5.028 -6.253 10.569 1.00 93.25 206 TRP A C 1
ATOM 1570 O O . TRP A 1 206 ? 4.966 -7.174 9.754 1.00 93.25 206 TRP A O 1
ATOM 1580 N N . LEU A 1 207 ? 4.507 -5.044 10.335 1.00 95.25 207 LEU A N 1
ATOM 1581 C CA . LEU A 1 207 ? 3.893 -4.617 9.083 1.00 95.25 207 LEU A CA 1
ATOM 1582 C C . LEU A 1 207 ? 4.932 -3.846 8.260 1.00 95.25 207 LEU A C 1
ATOM 1584 O O . LEU A 1 207 ? 5.208 -2.676 8.514 1.00 95.25 207 LEU A O 1
ATOM 1588 N N . LYS A 1 208 ? 5.542 -4.522 7.286 1.00 95.38 208 LYS A N 1
ATOM 1589 C CA . LYS A 1 208 ? 6.567 -3.928 6.421 1.00 95.38 208 LYS A CA 1
ATOM 1590 C C . LYS A 1 208 ? 5.939 -3.268 5.200 1.00 95.38 208 LYS A C 1
ATOM 1592 O O . LYS A 1 208 ? 4.935 -3.747 4.674 1.00 95.38 208 LYS A O 1
ATOM 1597 N N . LEU A 1 209 ? 6.570 -2.196 4.732 1.00 97.00 209 LEU A N 1
ATOM 1598 C CA . LEU A 1 209 ? 6.145 -1.467 3.540 1.00 97.00 209 LEU A CA 1
ATOM 1599 C C . LEU A 1 209 ? 6.923 -1.950 2.317 1.00 97.00 209 LEU A C 1
ATOM 1601 O O . LEU A 1 209 ? 8.151 -2.008 2.359 1.00 97.00 209 LEU A O 1
ATOM 1605 N N . LEU A 1 210 ? 6.225 -2.257 1.227 1.00 97.12 210 LEU A N 1
ATOM 1606 C CA . LEU A 1 210 ? 6.817 -2.463 -0.092 1.00 97.12 210 LEU A CA 1
ATOM 1607 C C . LEU A 1 210 ? 6.312 -1.365 -1.021 1.00 97.12 210 LEU A C 1
ATOM 1609 O O . LEU A 1 210 ? 5.134 -1.328 -1.353 1.00 97.12 210 LEU A O 1
ATOM 1613 N N . LEU A 1 211 ? 7.202 -0.471 -1.420 1.00 97.69 211 LEU A N 1
ATOM 1614 C CA . LEU A 1 211 ? 6.869 0.767 -2.107 1.00 97.69 211 LEU A CA 1
ATOM 1615 C C . LEU A 1 211 ? 7.517 0.766 -3.485 1.00 97.69 211 LEU A C 1
ATOM 1617 O O . LEU A 1 211 ? 8.687 0.400 -3.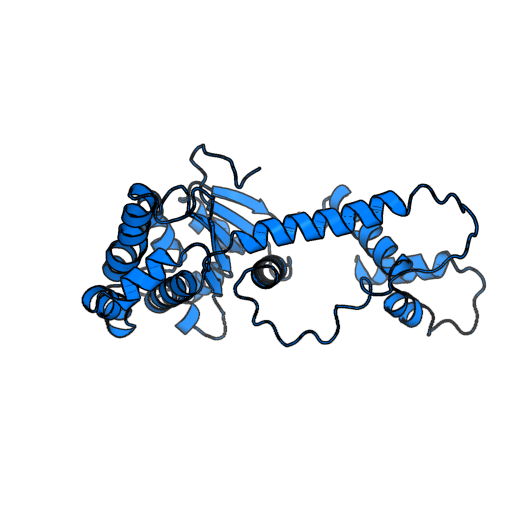600 1.00 97.69 211 LEU A O 1
ATOM 1621 N N . THR A 1 212 ? 6.814 1.215 -4.519 1.00 97.44 212 THR A N 1
ATOM 1622 C CA . THR A 1 212 ? 7.432 1.468 -5.827 1.00 97.44 212 THR A CA 1
ATOM 1623 C C . THR A 1 212 ? 7.411 2.952 -6.158 1.00 97.44 212 THR A C 1
ATOM 1625 O O . THR A 1 212 ? 6.460 3.677 -5.857 1.00 97.44 212 THR A O 1
ATOM 1628 N N . ILE A 1 213 ? 8.499 3.423 -6.764 1.00 96.62 213 ILE A N 1
ATOM 1629 C CA . ILE A 1 213 ? 8.645 4.823 -7.154 1.00 96.62 213 ILE A CA 1
ATOM 1630 C C . ILE A 1 213 ? 9.564 4.944 -8.369 1.00 96.62 213 ILE A C 1
ATOM 1632 O O . ILE A 1 213 ? 10.495 4.155 -8.551 1.00 96.62 213 ILE A O 1
ATOM 1636 N N . ARG A 1 214 ? 9.324 5.930 -9.238 1.00 95.44 214 ARG A N 1
ATOM 1637 C CA . ARG A 1 214 ? 10.285 6.261 -10.299 1.00 95.44 214 ARG A CA 1
ATOM 1638 C C . ARG A 1 214 ? 11.588 6.791 -9.708 1.00 95.44 214 ARG A C 1
ATOM 1640 O O . ARG A 1 214 ? 11.573 7.551 -8.745 1.00 95.44 214 ARG A O 1
ATOM 1647 N N . THR A 1 215 ? 12.713 6.448 -10.326 1.00 94.12 215 THR A N 1
ATOM 1648 C CA . THR A 1 215 ? 14.047 6.863 -9.854 1.00 94.12 215 THR A CA 1
ATOM 1649 C C . THR A 1 215 ? 14.198 8.381 -9.770 1.00 94.12 215 THR A C 1
ATOM 1651 O O . THR A 1 215 ? 14.790 8.875 -8.815 1.00 94.12 215 THR A O 1
ATOM 1654 N N . SER A 1 216 ? 13.576 9.130 -10.688 1.00 94.00 216 SER A N 1
ATOM 1655 C CA . SER A 1 216 ? 13.549 10.601 -10.666 1.00 94.00 216 SER A CA 1
ATOM 1656 C C . SER A 1 216 ? 12.861 11.199 -9.431 1.00 94.00 216 SER A C 1
ATOM 1658 O O . SER A 1 216 ? 13.125 12.344 -9.089 1.00 94.00 216 SER A O 1
ATOM 1660 N N . TYR A 1 217 ? 12.012 10.430 -8.745 1.00 93.06 217 TYR A N 1
ATOM 1661 C CA . TYR A 1 217 ? 11.296 10.832 -7.529 1.00 93.06 217 TYR A CA 1
ATOM 1662 C C . TYR A 1 217 ? 11.910 10.224 -6.252 1.00 93.06 217 TYR A C 1
ATOM 1664 O O . TYR A 1 217 ? 11.369 10.384 -5.159 1.00 93.06 217 TYR A O 1
ATOM 1672 N N . GLY A 1 218 ? 13.054 9.534 -6.355 1.00 89.69 218 GLY A N 1
ATOM 1673 C CA . GLY A 1 218 ? 13.668 8.808 -5.237 1.00 89.69 218 GLY A CA 1
ATOM 1674 C C . GLY A 1 218 ? 14.055 9.683 -4.036 1.00 89.69 218 GLY A C 1
ATOM 1675 O O . GLY A 1 218 ? 14.077 9.188 -2.909 1.00 89.69 218 GLY A O 1
ATOM 1676 N N . GLU A 1 219 ? 14.300 10.981 -4.247 1.00 90.88 219 GLU A N 1
ATOM 1677 C CA . GLU A 1 219 ? 14.640 11.946 -3.189 1.00 90.88 219 GLU A CA 1
ATOM 1678 C C . GLU A 1 219 ? 13.592 12.008 -2.071 1.00 90.88 219 GLU A C 1
ATOM 1680 O O . GLU A 1 219 ? 13.943 12.128 -0.897 1.00 90.88 219 GLU A O 1
ATOM 1685 N N . ILE A 1 220 ? 12.312 11.851 -2.416 1.00 91.12 220 ILE A N 1
ATOM 1686 C CA . ILE A 1 220 ? 11.190 11.918 -1.470 1.00 91.12 220 ILE A CA 1
ATOM 1687 C C . ILE A 1 220 ? 11.332 10.837 -0.395 1.00 91.12 220 ILE A C 1
ATOM 1689 O O . ILE A 1 220 ? 11.099 11.085 0.788 1.00 91.12 220 ILE A O 1
ATOM 1693 N N . MET A 1 221 ? 11.798 9.652 -0.791 1.00 92.69 221 MET A N 1
ATOM 1694 C CA . MET A 1 221 ? 11.891 8.484 0.080 1.00 92.69 221 MET A CA 1
ATOM 1695 C C . MET A 1 221 ? 13.149 8.472 0.953 1.00 92.69 221 MET A C 1
ATOM 1697 O O . MET A 1 221 ? 13.248 7.639 1.855 1.00 92.69 221 MET A O 1
ATOM 1701 N N . LYS A 1 222 ? 14.104 9.396 0.760 1.00 88.31 222 LYS A N 1
ATOM 1702 C CA . LYS A 1 222 ? 15.356 9.430 1.543 1.00 88.31 222 LYS A CA 1
ATOM 1703 C C . LYS A 1 222 ? 15.135 9.600 3.043 1.00 88.31 222 LYS A C 1
ATOM 1705 O O . LYS A 1 222 ? 15.947 9.129 3.834 1.00 88.31 222 LYS A O 1
ATOM 1710 N N . LYS A 1 223 ? 14.036 10.251 3.430 1.00 85.81 223 LYS A N 1
ATOM 1711 C CA . LYS A 1 223 ? 13.647 10.444 4.835 1.00 85.81 223 LYS A CA 1
ATOM 1712 C C . LYS A 1 223 ? 13.121 9.161 5.489 1.00 85.81 223 LYS A C 1
ATOM 1714 O O . LYS A 1 223 ? 12.998 9.120 6.707 1.00 85.81 223 LYS A O 1
ATOM 1719 N N . LEU A 1 224 ? 12.819 8.126 4.702 1.00 87.06 224 LEU A N 1
ATOM 1720 C CA . LEU A 1 224 ? 12.303 6.851 5.181 1.00 87.06 224 LEU A CA 1
ATOM 1721 C C . LEU A 1 224 ? 13.442 5.828 5.352 1.00 87.06 224 LEU A C 1
ATOM 1723 O O . LEU A 1 224 ? 14.118 5.511 4.365 1.00 87.06 224 LEU A O 1
ATOM 1727 N N . PRO A 1 225 ? 13.633 5.232 6.544 1.00 89.19 225 PRO A N 1
ATOM 1728 C CA . PRO A 1 225 ? 14.576 4.136 6.763 1.00 89.19 225 PRO A CA 1
ATOM 1729 C C . PRO A 1 225 ? 14.218 2.910 5.910 1.00 89.19 225 PRO A C 1
ATOM 1731 O O . PRO A 1 225 ? 13.385 2.080 6.283 1.00 89.19 225 PRO A O 1
ATOM 1734 N N . SER A 1 226 ? 14.856 2.796 4.743 1.00 90.50 226 SER A N 1
ATOM 1735 C CA . SER A 1 226 ? 14.445 1.841 3.710 1.00 90.50 226 SER A CA 1
ATOM 1736 C C . SER A 1 226 ? 15.609 1.049 3.124 1.00 90.50 226 SER A C 1
ATOM 1738 O O . SER A 1 226 ? 16.754 1.512 3.067 1.00 90.50 226 SER A O 1
ATOM 1740 N N . HIS A 1 227 ? 15.301 -0.151 2.643 1.00 92.31 227 HIS A N 1
ATOM 1741 C CA . HIS A 1 227 ? 16.131 -0.869 1.682 1.00 92.31 227 HIS A CA 1
ATOM 1742 C C . HIS A 1 227 ? 15.740 -0.459 0.266 1.00 92.31 227 HIS A C 1
ATOM 1744 O O . HIS A 1 227 ? 14.559 -0.444 -0.057 1.00 92.31 227 HIS A O 1
ATOM 1750 N N . TYR A 1 228 ? 16.725 -0.160 -0.576 1.00 91.25 228 TYR A N 1
ATOM 1751 C CA . TYR A 1 228 ? 16.492 0.247 -1.958 1.00 91.25 228 TYR A CA 1
ATOM 1752 C C . TYR A 1 228 ? 16.856 -0.882 -2.915 1.00 91.25 228 TYR A C 1
ATOM 1754 O O . TYR A 1 228 ? 17.950 -1.439 -2.832 1.00 91.25 228 TYR A O 1
ATOM 1762 N N . ILE A 1 229 ? 15.945 -1.190 -3.834 1.00 91.50 229 ILE A N 1
ATOM 1763 C CA . ILE A 1 229 ? 16.160 -2.128 -4.937 1.00 91.50 229 ILE A CA 1
ATOM 1764 C C . ILE A 1 229 ? 15.965 -1.339 -6.230 1.00 91.50 229 ILE A C 1
ATOM 1766 O O . ILE A 1 229 ? 14.856 -0.909 -6.519 1.00 91.50 229 ILE A O 1
ATOM 1770 N N . SER A 1 230 ? 17.033 -1.126 -6.997 1.00 91.75 230 SER A N 1
ATOM 1771 C CA . SER A 1 230 ? 16.957 -0.399 -8.271 1.00 91.75 230 SER A CA 1
ATOM 1772 C C . SER A 1 230 ? 16.860 -1.368 -9.444 1.00 91.75 230 SER A C 1
ATOM 1774 O O . SER A 1 230 ? 17.696 -2.259 -9.586 1.00 91.75 230 SER A O 1
ATOM 1776 N N . LEU A 1 231 ? 15.861 -1.155 -10.299 1.00 89.69 231 LEU A N 1
ATOM 1777 C CA . LEU A 1 231 ? 15.640 -1.894 -11.543 1.00 89.69 231 LEU A CA 1
ATOM 1778 C C . LEU A 1 231 ? 16.282 -1.216 -12.765 1.00 89.69 231 LEU A C 1
ATOM 1780 O O . LEU A 1 231 ? 16.295 -1.800 -13.843 1.00 89.69 231 LEU A O 1
ATOM 1784 N N . ASP A 1 232 ? 16.854 -0.016 -12.619 1.00 85.25 232 ASP A N 1
ATOM 1785 C CA . ASP A 1 232 ? 17.490 0.717 -13.733 1.00 85.25 232 ASP A CA 1
ATOM 1786 C C . ASP A 1 232 ? 18.731 0.012 -14.275 1.00 85.25 232 ASP A C 1
ATOM 1788 O O . ASP A 1 232 ? 19.094 0.155 -15.437 1.00 85.25 232 ASP A O 1
ATOM 1792 N N . LYS A 1 233 ? 19.398 -0.764 -13.420 1.00 73.31 233 LYS A N 1
ATOM 1793 C CA . LYS A 1 233 ? 20.647 -1.453 -13.756 1.00 73.31 233 LYS A CA 1
ATOM 1794 C C . LYS A 1 233 ? 20.420 -2.810 -14.424 1.00 73.31 233 LYS A C 1
ATOM 1796 O O . LYS A 1 233 ? 21.392 -3.516 -14.678 1.00 73.31 233 LYS A O 1
ATOM 1801 N N . ALA A 1 234 ? 19.168 -3.188 -14.696 1.00 67.19 234 ALA A N 1
ATOM 1802 C CA . ALA A 1 234 ? 18.838 -4.500 -15.243 1.00 67.19 234 ALA A CA 1
ATOM 1803 C C . ALA A 1 234 ? 19.499 -4.757 -16.606 1.00 67.19 234 ALA A C 1
ATOM 1805 O O . ALA A 1 234 ? 20.036 -5.838 -16.823 1.00 67.19 234 ALA A O 1
ATOM 1806 N N . SER A 1 235 ? 19.545 -3.753 -17.487 1.00 62.06 235 SER A N 1
ATOM 1807 C CA . SER A 1 235 ? 20.171 -3.882 -18.809 1.00 62.06 235 SER A CA 1
ATOM 1808 C C . SER A 1 235 ? 21.701 -3.929 -18.759 1.00 62.06 235 SER A C 1
ATOM 1810 O O . SER A 1 235 ? 22.314 -4.527 -19.638 1.00 62.06 235 SER A O 1
ATOM 1812 N N . MET A 1 236 ? 22.309 -3.332 -17.729 1.00 64.31 236 MET A N 1
ATOM 1813 C CA . MET A 1 236 ? 23.763 -3.167 -17.590 1.00 64.31 236 MET A CA 1
ATOM 1814 C C . MET A 1 236 ? 24.436 -4.297 -16.798 1.00 64.31 236 MET A C 1
ATOM 1816 O O . MET A 1 236 ? 25.658 -4.336 -16.690 1.00 64.31 236 MET A O 1
ATOM 1820 N N . SER A 1 237 ? 23.658 -5.194 -16.192 1.00 74.19 237 SER A N 1
ATOM 1821 C CA . SER A 1 237 ? 24.180 -6.297 -15.388 1.00 74.19 237 SER A CA 1
ATOM 1822 C C . SER A 1 237 ? 24.306 -7.558 -16.236 1.00 74.19 237 SER A C 1
ATOM 1824 O O . SER A 1 237 ? 23.299 -8.149 -16.624 1.00 74.19 237 SER A O 1
ATOM 1826 N N . GLU A 1 238 ? 25.537 -8.015 -16.470 1.00 76.50 238 GLU A N 1
ATOM 1827 C CA . GLU A 1 238 ? 25.804 -9.272 -17.186 1.00 76.50 238 GLU A CA 1
ATOM 1828 C C . GLU A 1 238 ? 25.115 -10.475 -16.530 1.00 76.50 238 GLU A C 1
ATOM 1830 O O . GLU A 1 238 ? 24.618 -11.357 -17.226 1.00 76.50 238 GLU A O 1
ATOM 1835 N N . ASN A 1 239 ? 25.006 -10.483 -15.197 1.00 77.69 239 ASN A N 1
ATOM 1836 C CA . ASN A 1 239 ? 24.297 -11.534 -14.467 1.00 77.69 239 ASN A CA 1
ATOM 1837 C C . ASN A 1 239 ? 22.799 -11.528 -14.787 1.00 77.69 239 ASN A C 1
ATOM 1839 O O . ASN A 1 239 ? 22.227 -12.581 -15.038 1.00 77.69 239 ASN A O 1
ATOM 1843 N N . ILE A 1 240 ? 22.174 -10.346 -14.848 1.00 75.25 240 ILE A N 1
ATOM 1844 C CA . ILE A 1 240 ? 20.747 -10.227 -15.181 1.00 75.25 240 ILE A CA 1
ATOM 1845 C C . ILE A 1 240 ? 20.514 -10.612 -16.644 1.00 75.25 240 ILE A C 1
ATOM 1847 O O . ILE A 1 240 ? 19.559 -11.322 -16.939 1.00 75.25 240 ILE A O 1
ATOM 1851 N N . GLN A 1 241 ? 21.404 -10.213 -17.555 1.00 76.62 241 GLN A N 1
ATOM 1852 C CA . GLN A 1 241 ? 21.337 -10.631 -18.958 1.00 76.62 241 GLN A CA 1
ATOM 1853 C C . GLN A 1 241 ? 21.464 -12.149 -19.100 1.00 76.62 241 GLN A C 1
ATOM 1855 O O . GLN A 1 241 ? 20.681 -12.777 -19.815 1.00 76.62 241 GLN A O 1
ATOM 1860 N N . LYS A 1 242 ? 22.408 -12.759 -18.378 1.00 79.38 242 LYS A N 1
ATOM 1861 C CA . LYS A 1 242 ? 22.581 -14.210 -18.345 1.00 79.38 242 LYS A CA 1
ATOM 1862 C C . LYS A 1 242 ? 21.338 -14.906 -17.792 1.00 79.38 242 LYS A C 1
ATOM 1864 O O . LYS A 1 242 ? 20.870 -15.858 -18.415 1.00 79.38 242 LYS A O 1
ATOM 1869 N N . ASP A 1 243 ? 20.772 -14.414 -16.694 1.00 77.19 243 ASP A N 1
ATOM 1870 C CA . ASP A 1 243 ? 19.549 -14.955 -16.093 1.00 77.19 243 ASP A CA 1
ATOM 1871 C C . ASP A 1 243 ? 18.351 -14.837 -17.044 1.00 77.19 243 ASP A C 1
ATOM 1873 O O . ASP A 1 243 ? 17.612 -15.805 -17.222 1.00 77.19 243 ASP A O 1
ATOM 1877 N N . LEU A 1 244 ? 18.187 -13.697 -17.725 1.00 79.12 244 LEU A N 1
ATOM 1878 C CA . LEU A 1 244 ? 17.139 -13.485 -18.729 1.00 79.12 244 LEU A CA 1
ATOM 1879 C C . LEU A 1 244 ? 17.277 -14.453 -19.906 1.00 79.12 244 LEU A C 1
ATOM 1881 O O . LEU A 1 244 ? 16.308 -15.123 -20.263 1.00 79.12 244 LEU A O 1
ATOM 1885 N N . CYS A 1 245 ? 18.474 -14.567 -20.487 1.00 79.50 245 CYS A N 1
ATOM 1886 C CA . CYS A 1 245 ? 18.739 -15.498 -21.587 1.00 79.50 245 CYS A CA 1
ATOM 1887 C C . CYS A 1 245 ? 18.427 -16.938 -21.175 1.00 79.50 245 CYS A C 1
ATOM 1889 O O . CYS A 1 245 ? 17.780 -17.686 -21.909 1.00 79.50 245 CYS A O 1
ATOM 1891 N N . THR A 1 246 ? 18.851 -17.302 -19.968 1.00 78.75 246 THR A N 1
ATOM 1892 C CA . THR A 1 246 ? 18.636 -18.625 -19.388 1.00 78.75 246 THR A CA 1
ATOM 1893 C C . THR A 1 246 ? 17.147 -18.897 -19.164 1.00 78.75 246 THR A C 1
ATOM 1895 O O . THR A 1 246 ? 16.644 -19.945 -19.572 1.00 78.75 246 THR A O 1
ATOM 1898 N N . TYR A 1 247 ? 16.408 -17.938 -18.602 1.00 78.56 247 TYR A N 1
ATOM 1899 C CA . TYR A 1 247 ? 14.964 -18.035 -18.395 1.00 78.56 247 TYR A CA 1
ATOM 1900 C C . TYR A 1 247 ? 14.189 -18.151 -19.713 1.00 78.56 247 TYR A C 1
ATOM 1902 O O . TYR A 1 247 ? 13.309 -19.005 -19.837 1.00 78.56 247 TYR A O 1
ATOM 1910 N N . ILE A 1 248 ? 14.523 -17.335 -20.719 1.00 81.12 248 ILE A N 1
ATOM 1911 C CA . ILE A 1 248 ? 13.890 -17.388 -22.044 1.00 81.12 248 ILE A CA 1
ATOM 1912 C C . ILE A 1 248 ? 14.125 -18.760 -22.679 1.00 81.12 248 ILE A C 1
ATOM 1914 O O . ILE A 1 248 ? 13.166 -19.414 -23.092 1.00 81.12 248 ILE A O 1
ATOM 1918 N N . MET A 1 249 ? 15.373 -19.236 -22.706 1.00 79.19 249 MET A N 1
ATOM 1919 C CA . MET A 1 249 ? 15.699 -20.556 -23.253 1.00 79.19 249 MET A CA 1
ATOM 1920 C C . MET A 1 249 ? 14.969 -21.672 -22.507 1.00 79.19 249 MET A C 1
ATOM 1922 O O . MET A 1 249 ? 14.424 -22.578 -23.139 1.00 79.19 249 MET A O 1
ATOM 1926 N N . HIS A 1 250 ? 14.874 -21.581 -21.179 1.00 77.38 250 HIS A N 1
ATOM 1927 C CA . HIS A 1 250 ? 14.078 -22.515 -20.393 1.00 77.38 250 HIS A CA 1
ATOM 1928 C C . HIS A 1 250 ? 12.600 -22.486 -20.808 1.00 77.38 250 HIS A C 1
ATOM 1930 O O . HIS A 1 250 ? 12.034 -23.529 -21.114 1.00 77.38 250 HIS A O 1
ATOM 1936 N N . ARG A 1 251 ? 11.968 -21.311 -20.908 1.00 76.31 251 ARG A N 1
ATOM 1937 C CA . ARG A 1 251 ? 10.555 -21.182 -21.313 1.00 76.31 251 ARG A CA 1
ATOM 1938 C C . ARG A 1 251 ? 10.282 -21.746 -22.709 1.00 76.31 251 ARG A C 1
ATOM 1940 O O . ARG A 1 251 ? 9.259 -22.402 -22.892 1.00 76.31 251 ARG A O 1
ATOM 1947 N N . ILE A 1 252 ? 11.192 -21.538 -23.662 1.00 76.31 252 ILE A N 1
ATOM 1948 C CA . ILE A 1 252 ? 11.119 -22.115 -25.016 1.00 76.31 252 ILE A CA 1
ATOM 1949 C C . ILE A 1 252 ? 11.197 -23.647 -24.968 1.00 76.31 252 ILE A C 1
ATOM 1951 O O . ILE A 1 252 ? 10.480 -24.344 -25.691 1.00 76.31 252 ILE A O 1
ATOM 1955 N N . ASN A 1 253 ? 12.065 -24.182 -24.109 1.00 74.75 253 ASN A N 1
ATOM 1956 C CA . ASN A 1 253 ? 12.276 -25.619 -23.991 1.00 74.75 253 ASN A CA 1
ATOM 1957 C C . ASN A 1 253 ? 11.180 -26.316 -23.175 1.00 74.75 253 ASN A C 1
ATOM 1959 O O . ASN A 1 253 ? 10.857 -27.457 -23.482 1.00 74.75 253 ASN A O 1
ATOM 1963 N N . THR A 1 254 ? 10.563 -25.660 -22.198 1.00 73.44 254 THR A N 1
ATOM 1964 C CA . THR A 1 254 ? 9.570 -26.290 -21.311 1.00 73.44 254 THR A CA 1
ATOM 1965 C C . THR A 1 254 ? 8.134 -26.108 -21.810 1.00 73.44 254 THR A C 1
ATOM 1967 O O . THR A 1 254 ? 7.287 -26.959 -21.561 1.00 73.44 254 THR A O 1
ATOM 1970 N N . SER A 1 255 ? 7.830 -25.031 -22.544 1.00 75.44 255 SER A N 1
ATOM 1971 C CA . SER A 1 255 ? 6.467 -24.760 -23.013 1.00 75.44 255 SER A CA 1
ATOM 1972 C C . SER A 1 255 ? 6.260 -25.176 -24.470 1.00 75.44 255 SER A C 1
ATOM 1974 O O . SER A 1 255 ? 6.782 -24.550 -25.396 1.00 75.44 255 SER A O 1
ATOM 1976 N N . SER A 1 256 ? 5.431 -26.202 -24.680 1.00 71.38 256 SER A N 1
ATOM 1977 C CA . SER A 1 256 ? 5.017 -26.675 -26.009 1.00 71.38 256 SER A CA 1
ATOM 1978 C C . SER A 1 256 ? 4.324 -25.580 -26.828 1.00 71.38 256 SER A C 1
ATOM 1980 O O . SER A 1 256 ? 4.607 -25.442 -28.015 1.00 71.38 256 SER A O 1
ATOM 1982 N N . SER A 1 257 ? 3.498 -24.747 -26.187 1.00 74.06 257 SER A N 1
ATOM 1983 C CA . SER A 1 257 ? 2.823 -23.606 -26.826 1.00 74.06 257 SER A CA 1
ATOM 1984 C C . SER A 1 257 ? 3.797 -22.528 -27.323 1.00 74.06 257 SER A C 1
ATOM 1986 O O . SER A 1 257 ? 3.659 -22.037 -28.442 1.00 74.06 257 SER A O 1
ATOM 1988 N N . ILE A 1 258 ? 4.829 -22.190 -26.542 1.00 74.19 258 ILE A N 1
ATOM 1989 C CA . ILE A 1 258 ? 5.866 -21.233 -26.962 1.00 74.19 258 ILE A CA 1
ATOM 1990 C C . ILE A 1 258 ? 6.674 -21.826 -28.119 1.00 74.19 258 ILE A C 1
ATOM 1992 O O . ILE A 1 258 ? 6.909 -21.157 -29.122 1.00 74.19 258 ILE A O 1
ATOM 1996 N N . ARG A 1 259 ? 7.047 -23.106 -28.019 1.00 73.50 259 ARG A N 1
ATOM 1997 C CA . ARG A 1 259 ? 7.804 -23.803 -29.064 1.00 73.50 259 ARG A CA 1
ATOM 1998 C C . ARG A 1 259 ? 7.039 -23.883 -30.388 1.00 73.50 259 ARG A C 1
ATOM 2000 O O . ARG A 1 259 ? 7.632 -23.662 -31.444 1.00 73.50 259 ARG A O 1
ATOM 2007 N N . ALA A 1 260 ? 5.737 -24.159 -30.327 1.00 71.75 260 ALA A N 1
ATOM 2008 C CA . ALA A 1 260 ? 4.866 -24.195 -31.497 1.00 71.75 260 ALA A CA 1
ATOM 2009 C C . ALA A 1 260 ? 4.851 -22.845 -32.227 1.00 71.75 260 ALA A C 1
ATOM 2011 O O . ALA A 1 260 ? 4.958 -22.822 -33.444 1.00 71.75 260 ALA A O 1
ATOM 2012 N N . ASN A 1 261 ? 4.839 -21.724 -31.501 1.00 68.44 261 ASN A N 1
ATOM 2013 C CA . ASN A 1 261 ? 4.805 -20.382 -32.093 1.00 68.44 261 ASN A CA 1
ATOM 2014 C C . ASN A 1 261 ? 6.159 -19.881 -32.638 1.00 68.44 261 ASN A C 1
ATOM 2016 O O . ASN A 1 261 ? 6.186 -18.963 -33.451 1.00 68.44 261 ASN A O 1
ATOM 2020 N N . ILE A 1 262 ? 7.287 -20.477 -32.238 1.00 68.38 262 ILE A N 1
ATOM 2021 C CA . ILE A 1 262 ? 8.629 -20.071 -32.707 1.00 68.38 262 ILE A CA 1
ATOM 2022 C C . ILE A 1 262 ? 8.987 -20.701 -34.064 1.00 68.38 262 ILE A C 1
ATOM 2024 O O . ILE A 1 262 ? 9.837 -20.187 -34.788 1.00 68.38 262 ILE A O 1
ATOM 2028 N N . THR A 1 263 ? 8.344 -21.809 -34.438 1.00 59.28 263 THR A N 1
ATOM 2029 C CA . THR A 1 263 ? 8.713 -22.599 -35.629 1.00 59.28 263 THR A CA 1
ATOM 2030 C C . THR A 1 263 ? 7.966 -22.215 -36.912 1.00 59.28 263 THR A C 1
ATOM 2032 O O . THR A 1 263 ? 8.318 -22.706 -37.981 1.00 59.28 263 THR A O 1
ATOM 2035 N N . VAL A 1 264 ? 6.983 -21.308 -36.851 1.00 54.34 264 VAL A N 1
ATOM 2036 C CA . VAL A 1 264 ? 6.014 -21.100 -37.950 1.00 54.34 264 VAL A CA 1
ATOM 2037 C C . VAL A 1 264 ? 6.546 -20.266 -39.132 1.00 54.34 264 VAL A C 1
ATOM 2039 O O . VAL A 1 264 ? 5.935 -20.289 -40.192 1.00 54.34 264 VAL A O 1
ATOM 2042 N N . ASN A 1 265 ? 7.716 -19.618 -39.040 1.00 50.44 265 ASN A N 1
ATOM 2043 C CA . ASN A 1 265 ? 8.193 -18.711 -40.105 1.00 50.44 265 ASN A CA 1
ATOM 2044 C C . ASN A 1 265 ? 9.439 -19.141 -40.903 1.00 50.44 265 ASN A C 1
ATOM 2046 O O . ASN A 1 265 ? 9.979 -18.315 -41.629 1.00 50.44 265 ASN A O 1
ATOM 2050 N N . ASN A 1 266 ? 9.874 -20.405 -40.861 1.00 45.28 266 ASN A N 1
ATOM 2051 C CA . ASN A 1 266 ? 10.995 -20.867 -41.699 1.00 45.28 266 ASN A CA 1
ATOM 2052 C C . ASN A 1 266 ? 10.608 -22.042 -42.607 1.00 45.28 266 ASN A C 1
ATOM 2054 O O . ASN A 1 266 ? 11.068 -23.173 -42.444 1.00 45.28 266 ASN A O 1
ATOM 2058 N N . SER A 1 267 ? 9.815 -21.765 -43.642 1.00 41.81 267 SER A N 1
ATOM 2059 C CA . SER A 1 267 ? 9.855 -22.584 -44.853 1.00 41.81 267 SER A CA 1
ATOM 2060 C C . SER A 1 267 ? 11.214 -22.373 -45.533 1.00 41.81 267 SER A C 1
ATOM 2062 O O . SER A 1 267 ? 11.395 -21.401 -46.262 1.00 41.81 267 SER A O 1
ATOM 2064 N N . LYS A 1 268 ? 12.132 -23.317 -45.276 1.00 46.09 268 LYS A N 1
ATOM 2065 C CA . LYS A 1 268 ? 13.540 -23.410 -45.717 1.00 46.09 268 LYS A CA 1
ATOM 2066 C C . LYS A 1 268 ? 14.504 -22.498 -44.958 1.00 46.09 268 LYS A C 1
ATOM 2068 O O . LYS A 1 268 ? 14.569 -21.325 -45.267 1.00 46.09 268 LYS A O 1
ATOM 2073 N N . VAL A 1 269 ? 15.298 -23.066 -44.045 1.00 40.81 269 VAL A N 1
ATOM 2074 C CA . VAL A 1 269 ? 16.772 -22.922 -43.975 1.00 40.81 269 VAL A CA 1
ATOM 2075 C C . VAL A 1 269 ? 17.293 -23.981 -42.989 1.00 40.81 269 VAL A C 1
ATOM 2077 O O . VAL A 1 269 ? 16.843 -24.069 -41.847 1.00 40.81 269 VAL A O 1
ATOM 2080 N N . GLU A 1 270 ? 18.226 -24.804 -43.460 1.00 37.75 270 GLU A N 1
ATOM 2081 C CA . GLU A 1 270 ? 19.029 -25.734 -42.669 1.00 37.75 270 GLU A CA 1
ATOM 2082 C C . GLU A 1 270 ? 19.839 -24.972 -41.603 1.00 37.75 270 GLU A C 1
ATOM 2084 O O . GLU A 1 270 ? 20.529 -24.004 -4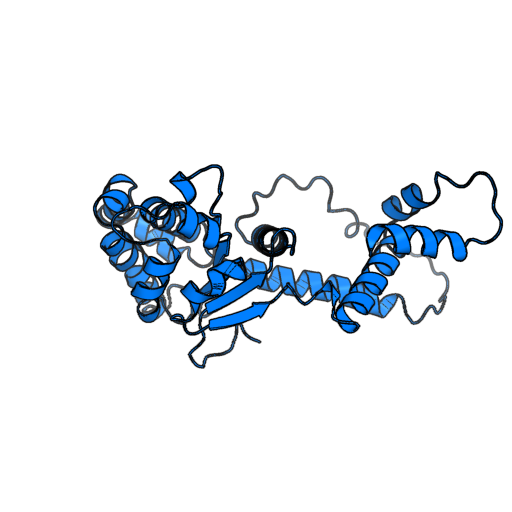1.912 1.00 37.75 270 GLU A O 1
ATOM 2089 N N . GLY A 1 271 ? 19.760 -25.406 -40.340 1.00 42.91 271 GLY A N 1
ATOM 2090 C CA . GLY A 1 271 ? 20.531 -24.836 -39.225 1.00 42.91 271 GLY A CA 1
ATOM 2091 C C . GLY A 1 271 ? 19.666 -24.346 -38.061 1.00 42.91 271 GLY A C 1
ATOM 2092 O O . GLY A 1 271 ? 19.557 -23.151 -37.808 1.00 42.91 271 GLY A O 1
ATOM 2093 N N . SER A 1 272 ? 19.066 -25.267 -37.296 1.00 43.28 272 SER A N 1
ATOM 2094 C CA . SER A 1 272 ? 18.124 -24.936 -36.202 1.00 43.28 272 SER A CA 1
ATOM 2095 C C . SER A 1 272 ? 18.718 -24.130 -35.031 1.00 43.28 272 SER A C 1
ATOM 2097 O O . SER A 1 272 ? 17.981 -23.620 -34.183 1.00 43.28 272 SER A O 1
ATOM 2099 N N . SER A 1 273 ? 20.044 -23.993 -34.977 1.00 42.72 273 SER A N 1
ATOM 2100 C CA . SER A 1 273 ? 20.738 -23.255 -33.924 1.00 42.72 273 SER A CA 1
ATOM 2101 C C . SER A 1 273 ? 20.785 -21.753 -34.208 1.00 42.72 273 SER A C 1
ATOM 2103 O O . SER A 1 273 ? 20.610 -20.972 -33.283 1.00 42.72 273 SER A O 1
ATOM 2105 N N . THR A 1 274 ? 20.947 -21.321 -35.463 1.00 40.12 274 THR A N 1
ATOM 2106 C CA . THR A 1 274 ? 21.154 -19.904 -35.827 1.00 40.12 274 THR A CA 1
ATOM 2107 C C . THR A 1 274 ? 19.874 -19.068 -35.761 1.00 40.12 274 THR A C 1
ATOM 2109 O O . THR A 1 274 ? 19.924 -17.931 -35.294 1.00 40.12 274 THR A O 1
ATOM 2112 N N . SER A 1 275 ? 18.707 -19.623 -36.108 1.00 44.25 275 SER A N 1
ATOM 2113 C CA . SER A 1 275 ? 17.424 -18.897 -36.015 1.00 44.25 275 SER A CA 1
ATOM 2114 C C . SER A 1 275 ? 17.017 -18.543 -34.579 1.00 44.25 275 SER A C 1
ATOM 2116 O O . SER A 1 275 ? 16.385 -17.511 -34.359 1.00 44.25 275 SER A O 1
ATOM 2118 N N . LYS A 1 276 ? 17.435 -19.337 -33.582 1.00 47.62 276 LYS A N 1
ATOM 2119 C CA . LYS A 1 276 ? 17.185 -19.043 -32.159 1.00 47.62 276 LYS A CA 1
ATOM 2120 C C . LYS A 1 276 ? 17.935 -17.790 -31.687 1.00 47.62 276 LYS A C 1
ATOM 2122 O O . LYS A 1 276 ? 17.403 -17.029 -30.883 1.00 47.62 276 LYS A O 1
ATOM 2127 N N . TYR A 1 277 ? 19.129 -17.535 -32.228 1.00 42.78 277 TYR A N 1
ATOM 2128 C CA . TYR A 1 277 ? 19.928 -16.350 -31.894 1.00 42.78 277 TYR A CA 1
ATOM 2129 C C . TYR A 1 277 ? 19.421 -15.068 -32.571 1.00 42.78 277 TYR A C 1
ATOM 2131 O O . TYR A 1 277 ? 19.569 -13.986 -32.008 1.00 42.78 277 TYR A O 1
ATOM 2139 N N . VAL A 1 278 ? 18.784 -15.164 -33.745 1.00 41.47 278 VAL A N 1
ATOM 2140 C CA . VAL A 1 278 ? 18.213 -13.991 -34.440 1.00 41.47 278 VAL A CA 1
ATOM 2141 C C . VAL A 1 278 ? 17.001 -13.437 -33.686 1.00 41.47 278 VAL A C 1
ATOM 2143 O O . VAL A 1 278 ? 16.897 -12.225 -33.514 1.00 41.47 278 VAL A O 1
ATOM 2146 N N . PHE A 1 279 ? 16.140 -14.311 -33.153 1.00 45.72 279 PHE A N 1
ATOM 2147 C CA . PHE A 1 279 ? 14.999 -13.909 -32.319 1.00 45.72 279 PHE A CA 1
ATOM 2148 C C . PHE A 1 279 ? 15.453 -13.232 -31.013 1.00 45.72 279 PHE A C 1
ATOM 2150 O O . PHE A 1 279 ? 14.894 -12.225 -30.587 1.00 45.72 279 PHE A O 1
ATOM 2157 N N . MET A 1 280 ? 16.531 -13.746 -30.416 1.00 45.25 280 MET A N 1
ATOM 2158 C CA . MET A 1 280 ? 17.141 -13.210 -29.197 1.00 45.25 280 MET A CA 1
ATOM 2159 C C . MET A 1 280 ? 17.738 -11.808 -29.401 1.00 45.25 280 MET A C 1
ATOM 2161 O O . MET A 1 280 ? 17.635 -10.957 -28.522 1.00 45.25 280 MET A O 1
ATOM 2165 N N . ARG A 1 281 ? 18.314 -11.535 -30.577 1.00 41.94 281 ARG A N 1
ATOM 2166 C CA . ARG A 1 281 ? 18.926 -10.236 -30.892 1.00 41.94 281 ARG A CA 1
ATOM 2167 C C . ARG A 1 281 ? 17.900 -9.121 -31.136 1.00 41.94 281 ARG A C 1
ATOM 2169 O O . ARG A 1 281 ? 18.260 -7.961 -31.000 1.00 41.94 281 ARG A O 1
ATOM 2176 N N . HIS A 1 282 ? 16.654 -9.465 -31.471 1.00 46.97 282 HIS A N 1
ATOM 2177 C CA . HIS A 1 282 ? 15.587 -8.501 -31.777 1.00 46.97 282 HIS A CA 1
ATOM 2178 C C . HIS A 1 282 ? 14.755 -8.069 -30.555 1.00 46.97 282 HIS A C 1
ATOM 2180 O O . HIS A 1 282 ? 14.011 -7.103 -30.645 1.00 46.97 282 HIS A O 1
ATOM 2186 N N . PHE A 1 283 ? 14.853 -8.790 -29.430 1.00 47.47 283 PHE A N 1
ATOM 2187 C CA . PHE A 1 283 ? 14.123 -8.484 -28.187 1.00 47.47 283 PHE A CA 1
ATOM 2188 C C . PHE A 1 283 ? 15.016 -7.939 -27.062 1.00 47.47 283 PHE A C 1
ATOM 2190 O O . PHE A 1 283 ? 14.496 -7.423 -26.076 1.00 47.47 283 PHE A O 1
ATOM 2197 N N . ILE A 1 284 ? 16.341 -8.095 -27.173 1.00 43.19 284 ILE A N 1
ATOM 2198 C CA . ILE A 1 284 ? 17.313 -7.713 -26.129 1.00 43.19 284 ILE A CA 1
ATOM 2199 C C . ILE A 1 284 ? 18.051 -6.398 -26.471 1.00 43.19 284 ILE A C 1
ATOM 2201 O O . ILE A 1 284 ? 18.751 -5.857 -25.617 1.00 43.19 284 ILE A O 1
ATOM 2205 N N . PHE A 1 285 ? 17.846 -5.836 -27.668 1.00 34.62 285 PHE A N 1
ATOM 2206 C CA . PHE A 1 285 ? 18.336 -4.509 -28.064 1.00 34.62 285 PHE A CA 1
ATOM 2207 C C . PHE A 1 285 ? 17.193 -3.610 -28.521 1.00 34.62 285 PHE A C 1
ATOM 2209 O O . PHE A 1 285 ? 16.355 -4.106 -29.306 1.00 34.62 285 PHE A O 1
#

Organism: Araneus ventricosus (NCBI:txid182803)

Sequence (285 aa):
DLITDSKGKRAIVITGGPGSGKTAIVSQLVEYSSFRVKKEDAIYHDIQSLDGSDYNMSNSSSSDSGLYQSISTLHHCGARSLGNRVVAYHLCQTDNNITCLVPEFVHSIAAHLCRAPQLAAYRDLVARDQSLQDLLSMPSCIADANAAFRLGILEPLSVLRSKSKIPNTTCLLVIDGLNEAEYHRPDYGDSIASFLIRHFEAIPPWLKLLLTIRTSYGEIMKKLPSHYISLDKASMSENIQKDLCTYIMHRINTSSSIRANITVNNSKVEGSSTSKYVFMRHFIF

pLDDT: mean 79.33, std 22.22, range [25.98, 98.62]

Secondary structure (DSSP, 8-state):
-TTT--SS--EEEEEE-TTSSHHHHHHHHHHTSTT-----S-SS--SS--------------TTHHHHHHHHHHHHHHHHHHHTTEEEEEE-BTTBGGGGSHHHHHHHHHHHHHH-GGGHHHHHHHHH-HHHHHHHSHHHHHH-HHHHHIIIIIHHHHHHHHTT-S-SS-EEEEEE-HHHHHHT--SSS--HHHHHHHHTTTS-TTEEEEEEEEGGGGGGGGGS-EEEEESTTTTT-HHHHHHHHHHHHHHHHH-HHHHHHHSTT-SS-S-TTHHHHHHHHHH--

InterPro domains:
  IPR027417 P-loop containing nucleoside triphosphate hydrolase [SSF52540] (10-119)
  IPR027417 P-loop containing nucleoside triphosphate hydrolase [SSF52540] (10-253)
  IPR058018 TANC1/2-like, AAA+ ATPase lid domain [PF25520] (232-276)